Protein AF-0000000083062881 (afdb_homodimer)

Sequence (212 aa):
SKTYDTWVVENGILIGAMNRLLASSTDFKFTYSEHPDFGPFLETVNGLAGKQEEHTYWQLLSQTSGDEPKPLVVGIGCYQPKKDERIILKFTSWDQNEEGQCVSSQSKTYDTWVVENGILIGAMNRLLASSTDFKFTYSEHPDFGPFLETVNGLAGKQEEHTYWQLLSQTSGDEPKPLVVGIGCYQPKKDERIILKFTSWDQNEEGQCVSSQ

pLDDT: mean 90.78, std 16.97, range [22.69, 98.69]

Structure (mmCIF, N/CA/C/O backbone):
data_AF-0000000083062881-model_v1
#
loop_
_entity.id
_entity.type
_entity.pdbx_description
1 polymer 'Uncharacterized protein'
#
loop_
_atom_site.group_PDB
_atom_site.id
_atom_site.type_symbol
_atom_site.label_atom_id
_atom_site.label_alt_id
_atom_site.label_comp_id
_atom_site.label_asym_id
_atom_site.label_entity_id
_atom_site.label_seq_id
_atom_site.pdbx_PDB_ins_code
_atom_site.Cartn_x
_atom_site.Cartn_y
_atom_site.Cartn_z
_atom_site.occupancy
_atom_site.B_iso_or_equiv
_atom_site.auth_seq_id
_atom_site.auth_comp_id
_atom_site.auth_asym_id
_atom_site.auth_atom_id
_atom_site.pdbx_PDB_model_num
ATOM 1 N N . SER A 1 1 ? -2.691 -24.406 -14.469 1 82.88 1 SER A N 1
ATOM 2 C CA . SER A 1 1 ? -2.873 -22.953 -14.344 1 82.88 1 SER A CA 1
ATOM 3 C C . SER A 1 1 ? -4.332 -22.562 -14.547 1 82.88 1 SER A C 1
ATOM 5 O O . SER A 1 1 ? -5.027 -23.156 -15.375 1 82.88 1 SER A O 1
ATOM 7 N N . LYS A 1 2 ? -4.871 -21.828 -13.656 1 94.31 2 LYS A N 1
ATOM 8 C CA . LYS A 1 2 ? -6.223 -21.281 -13.773 1 94.31 2 LYS A CA 1
ATOM 9 C C . LYS A 1 2 ? -6.191 -19.781 -14.062 1 94.31 2 LYS A C 1
ATOM 11 O O . LYS A 1 2 ? -5.285 -19.078 -13.625 1 94.31 2 LYS A O 1
ATOM 16 N N . THR A 1 3 ? -7.133 -19.375 -14.945 1 96 3 THR A N 1
ATOM 17 C CA . THR A 1 3 ? -7.223 -17.953 -15.305 1 96 3 THR A CA 1
ATOM 18 C C . THR A 1 3 ? -8.578 -17.375 -14.906 1 96 3 THR A C 1
ATOM 20 O O . THR A 1 3 ? -9.609 -18.031 -15.086 1 96 3 THR A O 1
ATOM 23 N N . TYR A 1 4 ? -8.523 -16.266 -14.289 1 97 4 TYR A N 1
ATOM 24 C CA . TYR A 1 4 ? -9.727 -15.57 -13.859 1 97 4 TYR A CA 1
ATOM 25 C C . TYR A 1 4 ? -9.766 -14.148 -14.414 1 97 4 TYR A C 1
ATOM 27 O O . TYR A 1 4 ? -8.727 -13.492 -14.508 1 97 4 TYR A O 1
ATOM 35 N N . ASP A 1 5 ? -11 -13.727 -14.75 1 96.25 5 ASP A N 1
ATOM 36 C CA . ASP A 1 5 ? -11.203 -12.336 -15.164 1 96.25 5 ASP A CA 1
ATOM 37 C C . ASP A 1 5 ? -11.828 -11.516 -14.031 1 96.25 5 ASP A C 1
ATOM 39 O O . ASP A 1 5 ? -12.719 -11.992 -13.328 1 96.25 5 ASP A O 1
ATOM 43 N N . THR A 1 6 ? -11.32 -10.398 -13.82 1 96.94 6 THR A N 1
ATOM 44 C CA . THR A 1 6 ? -11.867 -9.461 -12.836 1 96.94 6 THR A CA 1
ATOM 45 C C . THR A 1 6 ? -11.602 -8.016 -13.266 1 96.94 6 THR A C 1
ATOM 47 O O . THR A 1 6 ? -11.289 -7.758 -14.43 1 96.94 6 THR A O 1
ATOM 50 N N . TRP A 1 7 ? -11.922 -7.031 -12.422 1 96.19 7 TRP A N 1
ATOM 51 C CA . TRP A 1 7 ? -11.688 -5.621 -12.695 1 96.19 7 TRP A CA 1
ATOM 52 C C . TRP A 1 7 ? -11.164 -4.902 -11.461 1 96.19 7 TRP A C 1
ATOM 54 O O . TRP A 1 7 ? -11.289 -5.406 -10.344 1 96.19 7 TRP A O 1
ATOM 64 N N . VAL A 1 8 ? -10.445 -3.91 -11.719 1 96.12 8 VAL A N 1
ATOM 65 C CA . VAL A 1 8 ? -9.922 -3.037 -10.672 1 96.12 8 VAL A CA 1
ATOM 66 C C . VAL A 1 8 ? -10.461 -1.621 -10.867 1 96.12 8 VAL A C 1
ATOM 68 O O . VAL A 1 8 ? -10.547 -1.135 -12 1 96.12 8 VAL A O 1
ATOM 71 N N . VAL A 1 9 ? -10.867 -0.955 -9.781 1 95.56 9 VAL A N 1
ATOM 72 C CA . VAL A 1 9 ? -11.25 0.447 -9.898 1 95.56 9 VAL A CA 1
ATOM 73 C C . VAL A 1 9 ? -10.055 1.278 -10.352 1 95.56 9 VAL A C 1
ATOM 75 O O . VAL A 1 9 ? -8.906 0.903 -10.117 1 95.56 9 VAL A O 1
ATOM 78 N N . GLU A 1 10 ? -10.391 2.42 -11.039 1 94.69 10 GLU A N 1
ATOM 79 C CA . GLU A 1 10 ? -9.297 3.297 -11.445 1 94.69 10 GLU A CA 1
ATOM 80 C C . GLU A 1 10 ? -8.422 3.684 -10.258 1 94.69 10 GLU A C 1
ATOM 82 O O . GLU A 1 10 ? -8.93 4.133 -9.227 1 94.69 10 GLU A O 1
ATOM 87 N N . ASN A 1 11 ? -7.125 3.471 -10.289 1 93.31 11 ASN A N 1
ATOM 88 C CA . ASN A 1 11 ? -6.137 3.795 -9.273 1 93.31 11 ASN A CA 1
ATOM 89 C C . ASN A 1 11 ? -6.227 2.85 -8.078 1 93.31 11 ASN A C 1
ATOM 91 O O . ASN A 1 11 ? -5.602 3.084 -7.043 1 93.31 11 ASN A O 1
ATOM 95 N N . GLY A 1 12 ? -7.059 1.853 -8.211 1 97.19 12 GLY A N 1
ATOM 96 C CA . GLY A 1 12 ? -7.168 0.87 -7.145 1 97.19 12 GLY A CA 1
ATOM 97 C C . GLY A 1 12 ? -5.992 -0.086 -7.094 1 97.19 12 GLY A C 1
ATOM 98 O O . GLY A 1 12 ? -5.18 -0.131 -8.016 1 97.19 12 GLY A O 1
ATOM 99 N N . ILE A 1 13 ? -5.867 -0.828 -5.98 1 98.12 13 ILE A N 1
ATOM 100 C CA . ILE A 1 13 ? -4.719 -1.701 -5.766 1 98.12 13 ILE A CA 1
ATOM 101 C C . ILE A 1 13 ? -5.125 -3.154 -6.004 1 98.12 13 ILE A C 1
ATOM 103 O O . ILE A 1 13 ? -6.312 -3.482 -5.996 1 98.12 13 ILE A O 1
ATOM 107 N N . LEU A 1 14 ? -4.211 -4.035 -6.23 1 98.62 14 LEU A N 1
ATOM 108 C CA . LEU A 1 14 ? -4.391 -5.422 -6.648 1 98.62 14 LEU A CA 1
ATOM 109 C C . LEU A 1 14 ? -5.258 -6.184 -5.656 1 98.62 14 LEU A C 1
ATOM 111 O O . LEU A 1 14 ? -6.102 -6.992 -6.051 1 98.62 14 LEU A O 1
ATOM 115 N N . ILE A 1 15 ? -5.102 -5.992 -4.348 1 98.44 15 ILE A N 1
ATOM 116 C CA . ILE A 1 15 ? -5.863 -6.73 -3.348 1 98.44 15 ILE A CA 1
ATOM 117 C C . ILE A 1 15 ? -7.355 -6.469 -3.535 1 98.44 15 ILE A C 1
ATOM 119 O O . ILE A 1 15 ? -8.188 -7.336 -3.262 1 98.44 15 ILE A O 1
ATOM 123 N N . GLY A 1 16 ? -7.742 -5.258 -4.004 1 98.12 16 GLY A N 1
ATOM 124 C CA . GLY A 1 16 ? -9.133 -4.988 -4.32 1 98.12 16 GLY A CA 1
ATOM 125 C C . GLY A 1 16 ? -9.688 -5.898 -5.402 1 98.12 16 GLY A C 1
ATOM 126 O O . GLY A 1 16 ? -10.805 -6.398 -5.289 1 98.12 16 GLY A O 1
ATOM 127 N N . ALA A 1 17 ? -8.93 -6.09 -6.469 1 98.06 17 ALA A N 1
ATOM 128 C CA . ALA A 1 17 ? -9.32 -6.996 -7.543 1 98.06 17 ALA A CA 1
ATOM 129 C C . ALA A 1 17 ? -9.414 -8.438 -7.039 1 98.06 17 ALA A C 1
ATOM 131 O O . ALA A 1 17 ? -10.336 -9.172 -7.402 1 98.06 17 ALA A O 1
ATOM 132 N N . MET A 1 18 ? -8.477 -8.852 -6.199 1 98.31 18 MET A N 1
ATOM 133 C CA . MET A 1 18 ? -8.469 -10.203 -5.648 1 98.31 18 MET A CA 1
ATOM 134 C C . MET A 1 18 ? -9.672 -10.43 -4.746 1 98.31 18 MET A C 1
ATOM 136 O O . MET A 1 18 ? -10.289 -11.5 -4.777 1 98.31 18 MET A O 1
ATOM 140 N N . ASN A 1 19 ? -10.047 -9.43 -4 1 98 19 ASN A N 1
ATOM 141 C CA . ASN A 1 19 ? -11.234 -9.508 -3.158 1 98 19 ASN A CA 1
ATOM 142 C C . ASN A 1 19 ? -12.508 -9.633 -3.994 1 98 19 ASN A C 1
ATOM 144 O O . ASN A 1 19 ? -13.438 -10.344 -3.609 1 98 19 ASN A O 1
ATOM 148 N N . ARG A 1 20 ? -12.531 -8.906 -5.066 1 97.56 20 ARG A N 1
ATOM 149 C CA . ARG A 1 20 ? -13.688 -9.008 -5.949 1 97.56 20 ARG A CA 1
ATOM 150 C C . ARG A 1 20 ? -13.82 -10.414 -6.512 1 97.56 20 ARG A C 1
ATOM 152 O O . ARG A 1 20 ? -14.93 -10.953 -6.598 1 97.56 20 ARG A O 1
ATOM 159 N N . LEU A 1 21 ? -12.711 -11.055 -6.891 1 97.5 21 LEU A N 1
ATOM 160 C CA . LEU A 1 21 ? -12.727 -12.438 -7.348 1 97.5 21 LEU A CA 1
ATOM 161 C C . LEU A 1 21 ? -13.227 -13.367 -6.25 1 97.5 21 LEU A C 1
ATOM 163 O O . LEU A 1 21 ? -14.047 -14.25 -6.504 1 97.5 21 LEU A O 1
ATOM 167 N N . LEU A 1 22 ? -12.734 -13.125 -5.102 1 97.06 22 LEU A N 1
ATOM 168 C CA . LEU A 1 22 ? -13.141 -13.922 -3.949 1 97.06 22 LEU A CA 1
ATOM 169 C C . LEU A 1 22 ? -14.648 -13.836 -3.736 1 97.06 22 LEU A C 1
ATOM 171 O O . LEU A 1 22 ? -15.297 -14.844 -3.455 1 97.06 22 LEU A O 1
ATOM 175 N N . ALA A 1 23 ? -15.164 -12.695 -3.906 1 96.19 23 ALA A N 1
ATOM 176 C CA . ALA A 1 23 ? -16.578 -12.438 -3.627 1 96.19 23 ALA A CA 1
ATOM 177 C C . ALA A 1 23 ? -17.453 -12.938 -4.766 1 96.19 23 ALA A C 1
ATOM 179 O O . ALA A 1 23 ? -18.656 -13.125 -4.59 1 96.19 23 ALA A O 1
ATOM 180 N N . SER A 1 24 ? -16.969 -13.141 -6.016 1 94.38 24 SER A N 1
ATOM 181 C CA . SER A 1 24 ? -17.75 -13.445 -7.211 1 94.38 24 SER A CA 1
ATOM 182 C C . SER A 1 24 ? -18.062 -14.938 -7.305 1 94.38 24 SER A C 1
ATOM 184 O O . SER A 1 24 ? -18.531 -15.414 -8.336 1 94.38 24 SER A O 1
ATOM 186 N N . SER A 1 25 ? -17.938 -15.672 -6.25 1 84.69 25 SER A N 1
ATOM 187 C CA . SER A 1 25 ? -18.234 -17.094 -6.199 1 84.69 25 SER A CA 1
ATOM 188 C C . SER A 1 25 ? -17.359 -17.891 -7.16 1 84.69 25 SER A C 1
ATOM 190 O O . SER A 1 25 ? -17.75 -18.953 -7.633 1 84.69 25 SER A O 1
ATOM 192 N N . THR A 1 26 ? -16.281 -17.219 -7.535 1 84.88 26 THR A N 1
ATOM 193 C CA . THR A 1 26 ? -15.266 -17.953 -8.281 1 84.88 26 THR A CA 1
ATOM 194 C C . THR A 1 26 ? -14.547 -18.953 -7.367 1 84.88 26 THR A C 1
ATOM 196 O O . THR A 1 26 ? -14.695 -18.891 -6.145 1 84.88 26 THR A O 1
ATOM 199 N N . ASP A 1 27 ? -13.984 -19.906 -8.023 1 94.81 27 ASP A N 1
ATOM 200 C CA . ASP A 1 27 ? -13.195 -20.875 -7.262 1 94.81 27 ASP A CA 1
ATOM 201 C C . ASP A 1 27 ? -11.867 -20.266 -6.812 1 94.81 27 ASP A C 1
ATOM 203 O O . ASP A 1 27 ? -11.016 -20.953 -6.25 1 94.81 27 ASP A O 1
ATOM 207 N N . PHE A 1 28 ? -11.727 -19.016 -7.059 1 97.81 28 PHE A N 1
ATOM 208 C CA . PHE A 1 28 ? -10.531 -18.312 -6.613 1 97.81 28 PHE A CA 1
ATOM 209 C C . PHE A 1 28 ? -10.617 -17.969 -5.133 1 97.81 28 PHE A C 1
ATOM 211 O O . PHE A 1 28 ? -11.523 -17.234 -4.715 1 97.81 28 PHE A O 1
ATOM 218 N N . LYS A 1 29 ? -9.672 -18.516 -4.32 1 97.88 29 LYS A N 1
ATOM 219 C CA . LYS A 1 29 ? -9.57 -18.234 -2.889 1 97.88 29 LYS A CA 1
ATOM 220 C C . LYS A 1 29 ? -8.156 -17.797 -2.512 1 97.88 29 LYS A C 1
ATOM 222 O O . LYS A 1 29 ? -7.176 -18.328 -3.047 1 97.88 29 LYS A O 1
ATOM 227 N N . PHE A 1 30 ? -8.125 -16.859 -1.639 1 98.56 30 PHE A N 1
ATOM 228 C CA . PHE A 1 30 ? -6.816 -16.469 -1.139 1 98.56 30 PHE A CA 1
ATOM 229 C C . PHE A 1 30 ? -6.914 -15.961 0.294 1 98.56 30 PHE A C 1
ATOM 231 O O . PHE A 1 30 ? -8 -15.617 0.762 1 98.56 30 PHE A O 1
ATOM 238 N N . THR A 1 31 ? -5.715 -15.961 1.013 1 98.31 31 THR A N 1
ATOM 239 C CA . THR A 1 31 ? -5.555 -15.297 2.303 1 98.31 31 THR A CA 1
ATOM 240 C C . THR A 1 31 ? -4.273 -14.461 2.326 1 98.31 31 THR A C 1
ATOM 242 O O . THR A 1 31 ? -3.369 -14.688 1.521 1 98.31 31 THR A O 1
ATOM 245 N N . TYR A 1 32 ? -4.273 -13.469 3.172 1 98.31 32 TYR A N 1
ATOM 246 C CA . TYR A 1 32 ? -3.088 -12.648 3.398 1 98.31 32 TYR A CA 1
ATOM 247 C C . TYR A 1 32 ? -2.969 -12.258 4.867 1 98.31 32 TYR A C 1
ATOM 249 O O . TYR A 1 32 ? -3.949 -12.305 5.609 1 98.31 32 TYR A O 1
ATOM 257 N N . SER A 1 33 ? -1.773 -11.969 5.277 1 97.06 33 SER A N 1
ATOM 258 C CA . SER A 1 33 ? -1.521 -11.391 6.594 1 97.06 33 SER A CA 1
ATOM 259 C C . SER A 1 33 ? -1.051 -9.938 6.48 1 97.06 33 SER A C 1
ATOM 261 O O . SER A 1 33 ? -0.426 -9.562 5.488 1 97.06 33 SER A O 1
ATOM 263 N N . GLU A 1 34 ? -1.437 -9.156 7.492 1 96.38 34 GLU A N 1
ATOM 264 C CA . GLU A 1 34 ? -0.995 -7.766 7.547 1 96.38 34 GLU A CA 1
ATOM 265 C C . GLU A 1 34 ? 0.313 -7.633 8.32 1 96.38 34 GLU A C 1
ATOM 267 O O . GLU A 1 34 ? 0.418 -8.094 9.461 1 96.38 34 GLU A O 1
ATOM 272 N N . HIS A 1 35 ? 1.358 -7.086 7.723 1 96.44 35 HIS A N 1
ATOM 273 C CA . HIS A 1 35 ? 2.596 -6.754 8.422 1 96.44 35 HIS A CA 1
ATOM 274 C C . HIS A 1 35 ? 2.668 -5.266 8.734 1 96.44 35 HIS A C 1
ATOM 276 O O . HIS A 1 35 ? 2.381 -4.43 7.875 1 96.44 35 HIS A O 1
ATOM 282 N N . PRO A 1 36 ? 3.078 -4.895 9.898 1 95.62 36 PRO A N 1
ATOM 283 C CA . PRO A 1 36 ? 3.055 -3.488 10.305 1 95.62 36 PRO A CA 1
ATOM 284 C C . PRO A 1 36 ? 3.984 -2.613 9.469 1 95.62 36 PRO A C 1
ATOM 286 O O . PRO A 1 36 ? 3.703 -1.431 9.258 1 95.62 36 PRO A O 1
ATOM 289 N N . ASP A 1 37 ? 5.031 -3.199 8.938 1 96.31 37 ASP A N 1
ATOM 290 C CA . ASP A 1 37 ? 6.035 -2.404 8.234 1 96.31 37 ASP A CA 1
ATOM 291 C C . ASP A 1 37 ? 5.871 -2.529 6.723 1 96.31 37 ASP A C 1
ATOM 293 O O . ASP A 1 37 ? 6.395 -1.707 5.969 1 96.31 37 ASP A O 1
ATOM 297 N N . PHE A 1 38 ? 5.164 -3.594 6.254 1 96.69 38 PHE A N 1
ATOM 298 C CA . PHE A 1 38 ? 5.254 -3.883 4.828 1 96.69 38 PHE A CA 1
ATOM 299 C C . PHE A 1 38 ? 3.863 -3.994 4.211 1 96.69 38 PHE A C 1
ATOM 301 O O . PHE A 1 38 ? 3.723 -4.008 2.984 1 96.69 38 PHE A O 1
ATOM 308 N N . GLY A 1 39 ? 2.865 -4.02 5.031 1 96.5 39 GLY A N 1
ATOM 309 C CA . GLY A 1 39 ? 1.517 -4.172 4.508 1 96.5 39 GLY A CA 1
ATOM 310 C C . GLY A 1 39 ? 1.122 -5.617 4.289 1 96.5 39 GLY A C 1
ATOM 311 O O . GLY A 1 39 ? 1.692 -6.523 4.906 1 96.5 39 GLY A O 1
ATOM 312 N N . PRO A 1 40 ? 0.127 -5.84 3.498 1 97.75 40 PRO A N 1
ATOM 313 C CA . PRO A 1 40 ? -0.394 -7.199 3.326 1 97.75 40 PRO A CA 1
ATOM 314 C C . PRO A 1 40 ? 0.565 -8.102 2.557 1 97.75 40 PRO A C 1
ATOM 316 O O . PRO A 1 40 ? 1.149 -7.684 1.556 1 97.75 40 PRO A O 1
ATOM 319 N N . PHE A 1 41 ? 0.676 -9.32 3.068 1 97.06 41 PHE A N 1
ATOM 320 C CA . PHE A 1 41 ? 1.477 -10.375 2.467 1 97.06 41 PHE A CA 1
ATOM 321 C C . PHE A 1 41 ? 0.592 -11.531 2.006 1 97.06 41 PHE A C 1
ATOM 323 O O . PHE A 1 41 ? -0.129 -12.125 2.809 1 97.06 41 PHE A O 1
ATOM 330 N N . LEU A 1 42 ? 0.617 -11.836 0.703 1 98.62 42 LEU A N 1
ATOM 331 C CA . LEU A 1 42 ? -0.132 -12.961 0.148 1 98.62 42 LEU A CA 1
ATOM 332 C C . LEU A 1 42 ? 0.39 -14.281 0.697 1 98.62 42 LEU A C 1
ATOM 334 O O . LEU A 1 42 ? 1.581 -14.578 0.585 1 98.62 42 LEU A O 1
ATOM 338 N N . GLU A 1 43 ? -0.544 -15.086 1.294 1 98.5 43 GLU A N 1
ATOM 339 C CA . GLU A 1 43 ? -0.101 -16.281 1.987 1 98.5 43 GLU A CA 1
ATOM 340 C C . GLU A 1 43 ? -0.561 -17.547 1.256 1 98.5 43 GLU A C 1
ATOM 342 O O . GLU A 1 43 ? 0.216 -18.484 1.08 1 98.5 43 GLU A O 1
ATOM 347 N N . THR A 1 44 ? -1.851 -17.609 0.956 1 98.69 44 THR A N 1
ATOM 348 C CA . THR A 1 44 ? -2.436 -18.797 0.358 1 98.69 44 THR A CA 1
ATOM 349 C C . THR A 1 44 ? -3.229 -18.438 -0.897 1 98.69 44 THR A C 1
ATOM 351 O O . THR A 1 44 ? -3.947 -17.438 -0.92 1 98.69 44 THR A O 1
ATOM 354 N N . VAL A 1 45 ? -3.053 -19.266 -1.902 1 98.38 45 VAL A N 1
ATOM 355 C CA . VAL A 1 45 ? -3.9 -19.188 -3.088 1 98.38 45 VAL A CA 1
ATOM 356 C C . VAL A 1 45 ? -4.473 -20.578 -3.393 1 98.38 45 VAL A C 1
ATOM 358 O O . VAL A 1 45 ? -3.725 -21.547 -3.539 1 98.38 45 VAL A O 1
ATOM 361 N N . ASN A 1 46 ? -5.852 -20.672 -3.342 1 97.81 46 ASN A N 1
ATOM 362 C CA . ASN A 1 46 ? -6.598 -21.891 -3.65 1 97.81 46 ASN A CA 1
ATOM 363 C C . ASN A 1 46 ? -6.102 -23.078 -2.828 1 97.81 46 ASN A C 1
ATOM 365 O O . ASN A 1 46 ? -5.863 -24.156 -3.371 1 97.81 46 ASN A O 1
ATOM 369 N N . GLY A 1 47 ? -5.816 -22.734 -1.611 1 97.06 47 GLY A N 1
ATOM 370 C CA . GLY A 1 47 ? -5.559 -23.781 -0.646 1 97.06 47 GLY A CA 1
ATOM 371 C C . GLY A 1 47 ? -4.082 -24.094 -0.48 1 97.06 47 GLY A C 1
ATOM 372 O O . GLY A 1 47 ? -3.695 -24.859 0.405 1 97.06 47 GLY A O 1
ATOM 373 N N . LEU A 1 48 ? -3.254 -23.578 -1.36 1 98.31 48 LEU A N 1
ATOM 374 C CA . LEU A 1 48 ? -1.817 -23.812 -1.27 1 98.31 48 LEU A CA 1
ATOM 375 C C . LEU A 1 48 ? -1.122 -22.641 -0.57 1 98.31 48 LEU A C 1
ATOM 377 O O . LEU A 1 48 ? -1.169 -21.516 -1.05 1 98.31 48 LEU A O 1
ATOM 381 N N . ALA A 1 49 ? -0.431 -22.953 0.578 1 98.38 49 ALA A N 1
ATOM 382 C CA . ALA A 1 49 ? 0.219 -21.922 1.383 1 98.38 49 ALA A CA 1
ATOM 383 C C . ALA A 1 49 ? 1.71 -21.844 1.067 1 98.38 49 ALA A C 1
ATOM 385 O O . ALA A 1 49 ? 2.381 -22.875 0.931 1 98.38 49 ALA A O 1
ATOM 386 N N . GLY A 1 50 ? 2.209 -20.625 0.827 1 98.06 50 GLY A N 1
ATOM 387 C CA . GLY A 1 50 ? 3.646 -20.453 0.957 1 98.06 50 GLY A CA 1
ATOM 388 C C . GLY A 1 50 ? 4.148 -20.656 2.371 1 98.06 50 GLY A C 1
ATOM 389 O O . GLY A 1 50 ? 3.498 -20.266 3.338 1 98.06 50 GLY A O 1
ATOM 390 N N . LYS A 1 51 ? 5.297 -21.344 2.473 1 97.06 51 LYS A N 1
ATOM 391 C CA . LYS A 1 51 ? 5.859 -21.656 3.783 1 97.06 51 LYS A CA 1
ATOM 392 C C . LYS A 1 51 ? 7.324 -21.234 3.865 1 97.06 51 LYS A C 1
ATOM 394 O O . LYS A 1 51 ? 8.164 -21.75 3.113 1 97.06 51 LYS A O 1
ATOM 399 N N . GLN A 1 52 ? 7.543 -20.375 4.82 1 94.06 52 GLN A N 1
ATOM 400 C CA . GLN A 1 52 ? 8.922 -19.922 5.016 1 94.06 52 GLN A CA 1
ATOM 401 C C . GLN A 1 52 ? 9.844 -21.109 5.324 1 94.06 52 GLN A C 1
ATOM 403 O O . GLN A 1 52 ? 10.953 -21.188 4.797 1 94.06 52 GLN A O 1
ATOM 408 N N . GLU A 1 53 ? 9.375 -22.047 6.137 1 95.44 53 GLU A N 1
ATOM 409 C CA . GLU A 1 53 ? 10.172 -23.203 6.527 1 95.44 53 GLU A CA 1
ATOM 410 C C . GLU A 1 53 ? 10.523 -24.062 5.32 1 95.44 53 GLU A C 1
ATOM 412 O O . GLU A 1 53 ? 11.539 -24.75 5.32 1 95.44 53 GLU A O 1
ATOM 417 N N . GLU A 1 54 ? 9.625 -24.078 4.34 1 96.44 54 GLU A N 1
ATOM 418 C CA . GLU A 1 54 ? 9.828 -24.859 3.125 1 96.44 54 GLU A CA 1
ATOM 419 C C . GLU A 1 54 ? 10.398 -23.984 2.004 1 96.44 54 GLU A C 1
ATOM 421 O O . GLU A 1 54 ? 10.547 -24.453 0.87 1 96.44 54 GLU A O 1
ATOM 426 N N . HIS A 1 55 ? 10.68 -22.672 2.211 1 96.56 55 HIS A N 1
ATOM 427 C CA . HIS A 1 55 ? 11.25 -21.734 1.259 1 96.56 55 HIS A CA 1
ATOM 428 C C . HIS A 1 55 ? 10.367 -21.594 0.026 1 96.56 55 HIS A C 1
ATOM 430 O O . HIS A 1 55 ? 10.859 -21.625 -1.104 1 96.56 55 HIS A O 1
ATOM 436 N N . THR A 1 56 ? 9.023 -21.469 0.322 1 97.88 56 THR A N 1
ATOM 437 C CA . THR A 1 56 ? 8.07 -21.25 -0.759 1 97.88 56 THR A CA 1
ATOM 438 C C . THR A 1 56 ? 7.27 -19.969 -0.533 1 97.88 56 THR A C 1
ATOM 440 O O . THR A 1 56 ? 7.09 -19.547 0.608 1 97.88 56 THR A O 1
ATOM 443 N N . TYR A 1 57 ? 6.902 -19.344 -1.513 1 97.56 57 TYR A N 1
ATOM 444 C CA . TYR A 1 57 ? 6.078 -18.141 -1.474 1 97.56 57 TYR A CA 1
ATOM 445 C C . TYR A 1 57 ? 5.34 -17.938 -2.793 1 97.56 57 TYR A C 1
ATOM 447 O O . TYR A 1 57 ? 5.621 -18.625 -3.777 1 97.56 57 TYR A O 1
ATOM 455 N N . TRP A 1 58 ? 4.355 -17.109 -2.832 1 98.25 58 TRP A N 1
ATOM 456 C CA . TRP A 1 58 ? 3.652 -16.703 -4.047 1 98.25 58 TRP A CA 1
ATOM 457 C C . TRP A 1 58 ? 4.293 -15.469 -4.668 1 98.25 58 TRP A C 1
ATOM 459 O O . TRP A 1 58 ? 4.219 -14.375 -4.105 1 98.25 58 TRP A O 1
ATOM 469 N N . GLN A 1 59 ? 4.91 -15.656 -5.777 1 98.31 59 GLN A N 1
ATOM 470 C CA . GLN A 1 59 ? 5.52 -14.562 -6.531 1 98.31 59 GLN A CA 1
ATOM 471 C C . GLN A 1 59 ? 4.5 -13.883 -7.438 1 9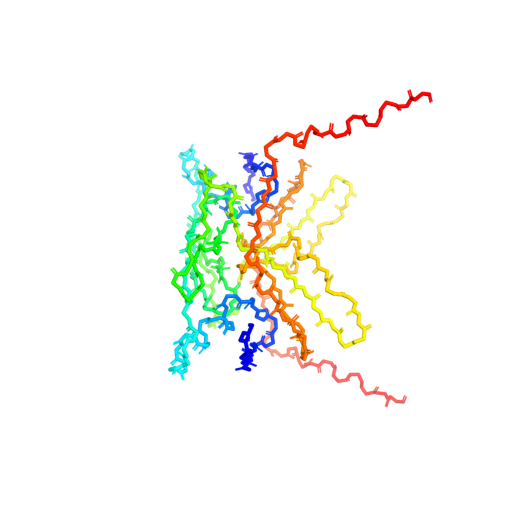8.31 59 GLN A C 1
ATOM 473 O O . GLN A 1 59 ? 3.689 -14.555 -8.086 1 98.31 59 GLN A O 1
ATOM 478 N N . LEU A 1 60 ? 4.582 -12.562 -7.438 1 98.69 60 LEU A N 1
ATOM 479 C CA . LEU A 1 60 ? 3.705 -11.773 -8.297 1 98.69 60 LEU A CA 1
ATOM 480 C C . LEU A 1 60 ? 4.43 -11.359 -9.578 1 98.69 60 LEU A C 1
ATOM 482 O O . LEU A 1 60 ? 5.512 -10.773 -9.516 1 98.69 60 LEU A O 1
ATOM 486 N N . LEU A 1 61 ? 3.852 -11.641 -10.711 1 98.56 61 LEU A N 1
ATOM 487 C CA . LEU A 1 61 ? 4.383 -11.234 -12.008 1 98.56 61 LEU A CA 1
ATOM 488 C C . LEU A 1 61 ? 3.336 -10.461 -12.805 1 98.56 61 LEU A C 1
ATOM 490 O O . LEU A 1 61 ? 2.135 -10.672 -12.625 1 98.56 61 LEU A O 1
ATOM 494 N N . SER A 1 62 ?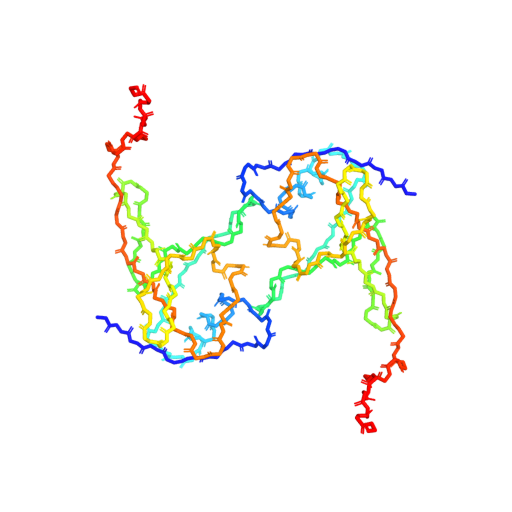 3.781 -9.578 -13.523 1 98.25 62 SER A N 1
ATOM 495 C CA . SER A 1 62 ? 2.941 -8.82 -14.438 1 98.25 62 SER A CA 1
ATOM 496 C C . SER A 1 62 ? 3.289 -9.125 -15.891 1 98.25 62 SER A C 1
ATOM 498 O O . SER A 1 62 ? 4.465 -9.25 -16.234 1 98.25 62 SER A O 1
ATOM 500 N N . GLN A 1 63 ? 2.309 -9.359 -16.672 1 97.5 63 GLN A N 1
ATOM 501 C CA . GLN A 1 63 ? 2.494 -9.602 -18.094 1 97.5 63 GLN A CA 1
ATOM 502 C C . GLN A 1 63 ? 1.531 -8.758 -18.922 1 97.5 63 GLN A C 1
ATOM 504 O O . GLN A 1 63 ? 0.317 -8.812 -18.719 1 97.5 63 GLN A O 1
ATOM 509 N N . THR A 1 64 ? 2.123 -7.922 -19.703 1 92.88 64 THR A N 1
ATOM 510 C CA . THR A 1 64 ? 1.346 -7.215 -20.703 1 92.88 64 THR A CA 1
ATOM 511 C C . THR A 1 64 ? 1.513 -7.875 -22.078 1 92.88 64 THR A C 1
ATOM 513 O O . THR A 1 64 ? 2.492 -8.586 -22.312 1 92.88 64 THR A O 1
ATOM 516 N N . SER A 1 65 ? 0.549 -7.773 -22.938 1 87.5 65 SER A N 1
ATOM 517 C CA . SER A 1 65 ? 0.534 -8.438 -24.234 1 87.5 65 SER A CA 1
ATOM 518 C C . SER A 1 65 ? 1.875 -8.297 -24.938 1 87.5 65 SER A C 1
ATOM 520 O O . SER A 1 65 ? 2.41 -7.188 -25.047 1 87.5 65 SER A O 1
ATOM 522 N N . GLY A 1 66 ? 2.396 -9.484 -25.312 1 88.81 66 GLY A N 1
ATOM 523 C CA . GLY A 1 66 ? 3.605 -9.547 -26.109 1 88.81 66 GLY A CA 1
ATOM 524 C C . GLY A 1 66 ? 4.875 -9.594 -25.281 1 88.81 66 GLY A C 1
ATOM 525 O O . GLY A 1 66 ? 5.953 -9.883 -25.812 1 88.81 66 GLY A O 1
ATOM 526 N N . ASP A 1 67 ? 4.828 -9.211 -23.938 1 92.5 67 ASP A N 1
ATOM 527 C CA . ASP A 1 67 ? 6.023 -9.164 -23.109 1 92.5 67 ASP A CA 1
ATOM 528 C C . ASP A 1 67 ? 6.172 -10.445 -22.281 1 92.5 67 ASP A C 1
ATOM 530 O O . ASP A 1 67 ? 5.195 -11.172 -22.062 1 92.5 67 ASP A O 1
ATOM 534 N N . GLU A 1 68 ? 7.363 -10.742 -21.953 1 97 68 GLU A N 1
ATOM 535 C CA . GLU A 1 68 ? 7.598 -11.766 -20.938 1 97 68 GLU A CA 1
ATOM 536 C C . GLU A 1 68 ? 7.129 -11.297 -19.562 1 97 68 GLU A C 1
ATOM 538 O O . GLU A 1 68 ? 7.203 -10.109 -19.25 1 97 68 GLU A O 1
ATOM 543 N N . PRO A 1 69 ? 6.613 -12.195 -18.766 1 97.88 69 PRO A N 1
ATOM 544 C CA . PRO A 1 69 ? 6.25 -11.812 -17.406 1 97.88 69 PRO A CA 1
ATOM 545 C C . PRO A 1 69 ? 7.426 -11.234 -16.625 1 97.88 69 PRO A C 1
ATOM 547 O O . PRO A 1 69 ? 8.555 -11.719 -16.75 1 97.88 69 PRO A O 1
ATOM 550 N N . LYS A 1 70 ? 7.145 -10.164 -15.898 1 97.81 70 LYS A N 1
ATOM 551 C CA . LYS A 1 70 ? 8.156 -9.531 -15.062 1 97.81 70 LYS A CA 1
ATOM 552 C C . LYS A 1 70 ? 7.711 -9.492 -13.602 1 97.81 70 LYS A C 1
ATOM 554 O O . LYS A 1 70 ? 6.539 -9.234 -13.312 1 97.81 70 LYS A O 1
ATOM 559 N N . PRO A 1 71 ? 8.703 -9.656 -12.664 1 97.81 71 PRO A N 1
ATOM 560 C CA . PRO A 1 71 ? 8.344 -9.602 -11.242 1 97.81 71 PRO A CA 1
ATOM 561 C C . PRO A 1 71 ? 7.887 -8.219 -10.797 1 97.81 71 PRO A C 1
ATOM 563 O O . PRO A 1 71 ? 8.445 -7.207 -11.234 1 97.81 71 PRO A O 1
ATOM 566 N N . LEU A 1 72 ? 6.801 -8.234 -10.047 1 97.12 72 LEU A N 1
ATOM 567 C CA . LEU A 1 72 ? 6.414 -7.004 -9.359 1 97.12 72 LEU A CA 1
ATOM 568 C C . LEU A 1 72 ? 7.332 -6.738 -8.164 1 97.12 72 LEU A C 1
ATOM 570 O O . LEU A 1 72 ? 7.758 -7.672 -7.484 1 97.12 72 LEU A O 1
ATOM 574 N N . VAL A 1 73 ? 7.594 -5.43 -7.938 1 93.19 73 VAL A N 1
ATOM 575 C CA . VAL A 1 73 ? 8.5 -5.086 -6.848 1 93.19 73 VAL A CA 1
ATOM 576 C C . VAL A 1 73 ? 7.703 -4.609 -5.637 1 93.19 73 VAL A C 1
ATOM 578 O O . VAL A 1 73 ? 8.281 -4.281 -4.598 1 93.19 73 VAL A O 1
ATOM 581 N N . VAL A 1 74 ? 6.363 -4.508 -5.746 1 94.44 74 VAL A N 1
ATOM 582 C CA . VAL A 1 74 ? 5.484 -4.188 -4.625 1 94.44 74 VAL A CA 1
ATOM 583 C C . VAL A 1 74 ? 4.441 -5.285 -4.457 1 94.44 74 VAL A C 1
ATOM 585 O O . VAL A 1 74 ? 4.246 -6.109 -5.352 1 94.44 74 VAL A O 1
ATOM 588 N N . GLY A 1 75 ? 3.83 -5.363 -3.316 1 96.75 75 GLY A N 1
ATOM 589 C CA . GLY A 1 75 ? 2.908 -6.434 -2.973 1 96.75 75 GLY A CA 1
ATOM 590 C C . GLY A 1 75 ? 1.479 -6.152 -3.395 1 96.75 75 GLY A C 1
ATOM 591 O O . GLY A 1 75 ? 1.211 -5.156 -4.066 1 96.75 75 GLY A O 1
ATOM 592 N N . ILE A 1 76 ? 0.575 -6.953 -2.883 1 98.56 76 ILE A N 1
ATOM 593 C CA . ILE A 1 76 ? -0.827 -6.922 -3.283 1 98.56 76 ILE A CA 1
ATOM 594 C C . ILE A 1 76 ? -1.506 -5.691 -2.686 1 98.56 76 ILE A C 1
ATOM 596 O O . ILE A 1 76 ? -2.57 -5.273 -3.148 1 98.56 76 ILE A O 1
ATOM 600 N N . GLY A 1 77 ? -0.92 -5.121 -1.647 1 97.62 77 GLY A N 1
ATOM 601 C CA . GLY A 1 77 ? -1.511 -3.979 -0.97 1 97.62 77 GLY A CA 1
ATOM 602 C C . GLY A 1 77 ? -1.099 -2.648 -1.573 1 97.62 77 GLY A C 1
ATOM 603 O O . GLY A 1 77 ? -1.554 -1.593 -1.131 1 97.62 77 GLY A O 1
ATOM 604 N N . CYS A 1 78 ? -0.267 -2.691 -2.629 1 96.69 78 CYS A N 1
ATOM 605 C CA . CYS A 1 78 ? 0.261 -1.44 -3.16 1 96.69 78 CYS A CA 1
ATOM 606 C C . CYS A 1 78 ? 0.195 -1.424 -4.684 1 96.69 78 CYS A C 1
ATOM 608 O O . CYS A 1 78 ? 0.06 -0.36 -5.289 1 96.69 78 CYS A O 1
ATOM 610 N N . TYR A 1 79 ? 0.294 -2.555 -5.387 1 97.69 79 TYR A N 1
ATOM 611 C CA . TYR A 1 79 ? 0.363 -2.598 -6.844 1 97.69 79 TYR A CA 1
ATOM 612 C C . TYR A 1 79 ? -0.958 -2.162 -7.465 1 97.69 79 TYR A C 1
ATOM 614 O O . TYR A 1 79 ? -2.027 -2.605 -7.039 1 97.69 79 TYR A O 1
ATOM 622 N N . GLN A 1 80 ? -0.818 -1.304 -8.477 1 97.56 80 GLN A N 1
ATOM 623 C CA . GLN A 1 80 ? -1.979 -0.853 -9.234 1 97.56 80 GLN A CA 1
ATOM 624 C C . GLN A 1 80 ? -1.998 -1.469 -10.633 1 97.56 80 GLN A C 1
ATOM 626 O O . GLN A 1 80 ? -1.299 -1 -11.531 1 97.56 80 GLN A O 1
ATOM 631 N N . PRO A 1 81 ? -2.838 -2.477 -10.852 1 97.69 81 PRO A N 1
ATOM 632 C CA . PRO A 1 81 ? -2.885 -3.096 -12.18 1 97.69 81 PRO A CA 1
ATOM 633 C C . PRO A 1 81 ? -3.371 -2.135 -13.258 1 97.69 81 PRO A C 1
ATOM 635 O O . PRO A 1 81 ? -4.191 -1.256 -12.984 1 97.69 81 PRO A O 1
ATOM 638 N N . LYS A 1 82 ? -2.861 -2.336 -14.445 1 95.62 82 LYS A N 1
ATOM 639 C CA . LYS A 1 82 ? -3.322 -1.594 -15.617 1 95.62 82 LYS A CA 1
ATOM 640 C C . LYS A 1 82 ? -4.453 -2.332 -16.328 1 95.62 82 LYS A C 1
ATOM 642 O O . LYS A 1 82 ? -4.645 -3.533 -16.109 1 95.62 82 LYS A O 1
ATOM 647 N N . LYS A 1 83 ? -5.152 -1.486 -17.062 1 94.31 83 LYS A N 1
ATOM 648 C CA . LYS A 1 83 ? -6.188 -2.115 -17.891 1 94.31 83 LYS A CA 1
ATOM 649 C C . LYS A 1 83 ? -5.602 -3.227 -18.75 1 94.31 83 LYS A C 1
ATOM 651 O O . LYS A 1 83 ? -4.551 -3.053 -19.359 1 94.31 83 LYS A O 1
ATOM 656 N N . ASP A 1 84 ? -6.176 -4.406 -18.766 1 94.31 84 ASP A N 1
ATOM 657 C CA . ASP A 1 84 ? -5.871 -5.562 -19.594 1 94.31 84 ASP A CA 1
ATOM 658 C C . ASP A 1 84 ? -4.535 -6.191 -19.203 1 94.31 84 ASP A C 1
ATOM 660 O O . ASP A 1 84 ? -3.979 -7.004 -19.938 1 94.31 84 ASP A O 1
ATOM 664 N N . GLU A 1 85 ? -4.031 -5.762 -18.141 1 97.19 85 GLU A N 1
ATOM 665 C CA . GLU A 1 85 ? -2.822 -6.375 -17.609 1 97.19 85 GLU A CA 1
ATOM 666 C C . GLU A 1 85 ? -3.121 -7.746 -17 1 97.19 85 GLU A C 1
ATOM 668 O O . GLU A 1 85 ? -4.141 -7.926 -16.328 1 97.19 85 GLU A O 1
ATOM 673 N N . ARG A 1 86 ? -2.254 -8.695 -17.266 1 97.62 86 ARG A N 1
ATOM 674 C CA . ARG A 1 86 ? -2.346 -10.008 -16.641 1 97.62 86 ARG A CA 1
ATOM 675 C C . ARG A 1 86 ? -1.402 -10.109 -15.445 1 97.62 86 ARG A C 1
ATOM 677 O O . ARG A 1 86 ? -0.193 -9.906 -15.578 1 97.62 86 ARG A O 1
ATOM 684 N N . ILE A 1 87 ? -2.002 -10.367 -14.312 1 98.5 87 ILE A N 1
ATOM 685 C CA . ILE A 1 87 ? -1.235 -10.617 -13.102 1 98.5 87 ILE A CA 1
ATOM 686 C C . ILE A 1 87 ? -1.133 -12.117 -12.844 1 98.5 87 ILE A C 1
ATOM 688 O O . ILE A 1 87 ? -2.146 -12.82 -12.828 1 98.5 87 ILE A O 1
ATOM 692 N N . ILE A 1 88 ? 0.075 -12.57 -12.672 1 98.38 88 ILE A N 1
ATOM 693 C CA . ILE A 1 88 ? 0.338 -13.984 -12.445 1 98.38 88 ILE A CA 1
ATOM 694 C C . ILE A 1 88 ? 0.787 -14.211 -11.008 1 98.38 88 ILE A C 1
ATOM 696 O O . ILE A 1 88 ? 1.717 -13.555 -10.531 1 98.38 88 ILE A O 1
ATOM 700 N N . LEU A 1 89 ? 0.065 -15.016 -10.289 1 98.69 89 LEU A N 1
ATOM 701 C CA . LEU A 1 89 ? 0.49 -15.523 -8.992 1 98.69 89 LEU A CA 1
ATOM 702 C C . LEU A 1 89 ? 1.194 -16.875 -9.141 1 98.69 89 LEU A C 1
ATOM 704 O O . LEU A 1 89 ? 0.549 -17.891 -9.414 1 98.69 89 LEU A O 1
ATOM 708 N N . LYS A 1 90 ? 2.473 -16.859 -8.977 1 98.38 90 LYS A N 1
ATOM 709 C CA . LYS A 1 90 ? 3.291 -18.031 -9.227 1 98.38 90 LYS A CA 1
ATOM 710 C C . LYS A 1 90 ? 3.85 -18.609 -7.926 1 98.38 90 LYS A C 1
ATOM 712 O O . LYS A 1 90 ? 4.602 -17.922 -7.223 1 98.38 90 LYS A O 1
ATOM 717 N N . PHE A 1 91 ? 3.445 -19.875 -7.629 1 98.5 91 PHE A N 1
ATOM 718 C CA . PHE A 1 91 ? 4.047 -20.547 -6.48 1 98.5 91 PHE A CA 1
ATOM 719 C C . PHE A 1 91 ? 5.531 -20.797 -6.719 1 98.5 91 PHE A C 1
ATOM 721 O O . PHE A 1 91 ? 5.902 -21.453 -7.699 1 98.5 91 PHE A O 1
ATOM 728 N N . THR A 1 92 ? 6.43 -20.266 -5.82 1 97.94 92 THR A N 1
ATOM 729 C CA . THR A 1 92 ? 7.863 -20.219 -6.086 1 97.94 92 THR A CA 1
ATOM 730 C C . THR A 1 92 ? 8.664 -20.641 -4.855 1 97.94 92 THR A C 1
ATOM 732 O O . THR A 1 92 ? 8.164 -20.547 -3.73 1 97.94 92 THR A O 1
ATOM 735 N N . SER A 1 93 ? 9.836 -21.172 -5.094 1 96.94 93 SER A N 1
ATOM 736 C CA . SER A 1 93 ? 10.758 -21.516 -4.02 1 96.94 93 SER A CA 1
ATOM 737 C C . SER A 1 93 ? 12.086 -20.781 -4.18 1 96.94 93 SER A C 1
ATOM 739 O O . SER A 1 93 ? 12.391 -20.25 -5.254 1 96.94 93 SER A O 1
ATOM 741 N N . TRP A 1 94 ? 12.828 -20.547 -3.066 1 93.44 94 TRP A N 1
ATOM 742 C CA . TRP A 1 94 ? 14.172 -19.984 -3.109 1 93.44 94 TRP A CA 1
ATOM 743 C C . TRP A 1 94 ? 15.156 -20.859 -2.334 1 93.44 94 TRP A C 1
ATOM 745 O O . TRP A 1 94 ? 14.75 -21.641 -1.467 1 93.44 94 TRP A O 1
ATOM 755 N N . ASP A 1 95 ? 16.438 -20.969 -2.973 1 85.88 95 ASP A N 1
ATOM 756 C CA . ASP A 1 95 ? 17.469 -21.766 -2.334 1 85.88 95 ASP A CA 1
ATOM 757 C C . ASP A 1 95 ? 18.172 -20.984 -1.22 1 85.88 95 ASP A C 1
ATOM 759 O O . ASP A 1 95 ? 18.297 -19.766 -1.303 1 85.88 95 ASP A O 1
ATOM 763 N N . GLN A 1 96 ? 18.203 -21.578 -0.1 1 73.25 96 GLN A N 1
ATOM 764 C CA . GLN A 1 96 ? 18.953 -20.969 0.992 1 73.25 96 GLN A CA 1
ATOM 765 C C . GLN A 1 96 ? 20.406 -20.703 0.583 1 73.25 96 GLN A C 1
ATOM 767 O O . GLN A 1 96 ? 21.031 -19.766 1.076 1 73.25 96 GLN A O 1
ATOM 772 N N . ASN A 1 97 ? 21.141 -21.5 -0.293 1 60.91 97 ASN A N 1
ATOM 773 C CA . ASN A 1 97 ? 22.547 -21.344 -0.64 1 60.91 97 ASN A CA 1
ATOM 774 C C . ASN A 1 97 ? 22.781 -20.172 -1.575 1 60.91 97 ASN A C 1
ATOM 776 O O . ASN A 1 97 ? 23.891 -19.953 -2.043 1 60.91 97 ASN A O 1
ATOM 780 N N . GLU A 1 98 ? 21.875 -19.766 -2.102 1 51.16 98 GLU A N 1
ATOM 781 C CA . GLU A 1 98 ? 22.188 -18.688 -3.033 1 51.16 98 GLU A CA 1
ATOM 782 C C . GLU A 1 98 ? 22.859 -17.516 -2.32 1 51.16 98 GLU A C 1
ATOM 784 O O . GLU A 1 98 ? 22.266 -16.875 -1.464 1 51.16 98 GLU A O 1
ATOM 789 N N . GLU A 1 99 ? 24.141 -17.656 -1.881 1 43.62 99 GLU A N 1
ATOM 790 C CA . GLU A 1 99 ? 25.109 -16.641 -1.456 1 43.62 99 GLU A CA 1
ATOM 791 C C . GLU A 1 99 ? 24.969 -15.367 -2.273 1 43.62 99 GLU A C 1
ATOM 793 O O . GLU A 1 99 ? 24.75 -15.422 -3.486 1 43.62 99 GLU A O 1
ATOM 798 N N . GLY A 1 100 ? 24.453 -14.352 -1.692 1 46.5 100 GLY A N 1
ATOM 799 C CA . GLY A 1 100 ? 24.688 -13.102 -2.387 1 46.5 100 GLY A CA 1
ATOM 800 C C . GLY A 1 100 ? 25.938 -13.109 -3.248 1 46.5 100 GLY A C 1
ATOM 801 O O . GLY A 1 100 ? 27.031 -13.414 -2.762 1 46.5 100 GLY A O 1
ATOM 802 N N . GLN A 1 101 ? 25.891 -13.555 -4.547 1 39.56 101 GLN A N 1
ATOM 803 C CA . GLN A 1 101 ? 27.016 -13.445 -5.465 1 39.56 101 GLN A CA 1
ATOM 804 C C . GLN A 1 101 ? 27.812 -12.172 -5.203 1 39.56 101 GLN A C 1
ATOM 806 O O . GLN A 1 101 ? 27.297 -11.062 -5.336 1 39.56 101 GLN A O 1
ATOM 811 N N . CYS A 1 102 ? 28.672 -12.102 -4.199 1 41.97 102 CYS A N 1
ATOM 812 C CA . CYS A 1 102 ? 29.75 -11.117 -4.156 1 41.97 102 CYS A CA 1
ATOM 813 C C . CYS A 1 102 ? 30.484 -11.047 -5.488 1 41.97 102 CYS A C 1
ATOM 815 O O . CYS A 1 102 ? 31.094 -12.031 -5.914 1 41.97 102 CYS A O 1
ATOM 817 N N . VAL A 1 103 ? 29.938 -10.375 -6.441 1 40.59 103 VAL A N 1
ATOM 818 C CA . VAL A 1 103 ? 30.734 -10.07 -7.625 1 40.59 103 VAL A CA 1
ATOM 819 C C . VAL A 1 103 ? 32.094 -9.492 -7.203 1 40.59 103 VAL A C 1
ATOM 821 O O . VAL A 1 103 ? 32.125 -8.43 -6.582 1 40.59 103 VAL A O 1
ATOM 824 N N . SER A 1 104 ? 33 -10.234 -6.809 1 31.53 104 SER A N 1
ATOM 825 C CA . SER A 1 104 ? 34.406 -9.852 -6.688 1 31.53 104 SER A CA 1
ATOM 826 C C . SER A 1 104 ? 34.906 -9.18 -7.961 1 31.53 104 SER A C 1
ATOM 828 O O . SER A 1 104 ? 34.719 -9.711 -9.062 1 31.53 104 SER A O 1
ATOM 830 N N . SER A 1 105 ? 34.844 -7.879 -7.953 1 27.92 105 SER A N 1
ATOM 831 C CA . SER A 1 105 ? 35.719 -7.176 -8.891 1 27.92 105 SER A CA 1
ATOM 832 C C . SER A 1 105 ? 37.125 -7.789 -8.914 1 27.92 105 SER A C 1
ATOM 834 O O . SER A 1 105 ? 37.812 -7.824 -7.887 1 27.92 105 SER A O 1
ATOM 836 N N . GLN A 1 106 ? 37.312 -8.828 -9.805 1 23.39 106 GLN A N 1
ATOM 837 C CA . GLN A 1 106 ? 38.719 -8.891 -10.211 1 23.39 106 GLN A CA 1
ATOM 838 C C . GLN A 1 106 ? 39.188 -7.555 -10.773 1 23.39 106 GLN A C 1
ATOM 840 O O . GLN A 1 106 ? 38.438 -6.875 -11.484 1 23.39 106 GLN A O 1
ATOM 845 N N . SER B 1 1 ? 3.521 24.266 13.469 1 82.5 1 SER B N 1
ATOM 846 C CA . SER B 1 1 ? 4.043 23.031 12.891 1 82.5 1 SER B CA 1
ATOM 847 C C . SER B 1 1 ? 4.875 22.25 13.906 1 82.5 1 SER B C 1
ATOM 849 O O . SER B 1 1 ? 5.59 22.844 14.711 1 82.5 1 SER B O 1
ATOM 851 N N . LYS B 1 2 ? 4.609 21 14.07 1 94.19 2 LYS B N 1
ATOM 852 C CA . LYS B 1 2 ? 5.387 20.109 14.93 1 94.19 2 LYS B CA 1
ATOM 853 C C . LYS B 1 2 ? 6.23 19.141 14.094 1 94.19 2 LYS B C 1
ATOM 855 O O . LYS B 1 2 ? 5.832 18.75 13 1 94.19 2 LYS B O 1
ATOM 860 N N . THR B 1 3 ? 7.457 18.906 14.594 1 95.88 3 THR B N 1
ATOM 861 C CA . THR B 1 3 ? 8.359 18 13.906 1 95.88 3 THR B CA 1
ATOM 862 C C . THR B 1 3 ? 8.711 16.812 14.789 1 95.88 3 THR B C 1
ATOM 864 O O . THR B 1 3 ? 8.953 16.969 15.992 1 95.88 3 THR B O 1
ATOM 867 N N . TYR B 1 4 ? 8.609 15.664 14.227 1 96.88 4 TYR B N 1
ATOM 868 C CA . TYR B 1 4 ? 8.938 14.422 14.922 1 96.88 4 TYR B CA 1
ATOM 869 C C . TYR B 1 4 ? 10 13.633 14.164 1 96.88 4 TYR B C 1
ATOM 871 O O . TYR B 1 4 ? 10 13.609 12.93 1 96.88 4 TYR B O 1
ATOM 879 N N . ASP B 1 5 ? 10.867 12.992 14.977 1 96.25 5 ASP B N 1
ATOM 880 C CA . ASP B 1 5 ? 11.844 12.078 14.398 1 96.25 5 ASP B CA 1
ATOM 881 C C . ASP B 1 5 ? 11.422 10.625 14.602 1 96.25 5 ASP B C 1
ATOM 883 O O . ASP B 1 5 ? 10.93 10.258 15.672 1 96.25 5 ASP B O 1
ATOM 887 N N . THR B 1 6 ? 11.523 9.867 13.602 1 96.88 6 THR B N 1
ATOM 888 C CA . THR B 1 6 ? 11.25 8.438 13.664 1 96.88 6 THR B CA 1
ATOM 889 C C . THR B 1 6 ? 12.102 7.676 12.656 1 96.88 6 THR B C 1
ATOM 891 O O . THR B 1 6 ? 13.086 8.211 12.141 1 96.88 6 THR B O 1
ATOM 894 N N . TRP B 1 7 ? 11.875 6.363 12.492 1 96.19 7 TRP B N 1
ATOM 895 C CA . TRP B 1 7 ? 12.602 5.535 11.539 1 96.19 7 TRP B CA 1
ATOM 896 C C . TRP B 1 7 ? 11.664 4.566 10.836 1 96.19 7 TRP B C 1
ATOM 898 O O . TRP B 1 7 ? 10.547 4.316 11.305 1 96.19 7 TRP B O 1
ATOM 908 N N . VAL B 1 8 ? 12.039 4.246 9.672 1 96.25 8 VAL B N 1
ATOM 909 C CA . VAL B 1 8 ? 11.328 3.256 8.875 1 96.25 8 VAL B CA 1
ATOM 910 C C . VAL B 1 8 ? 12.25 2.074 8.57 1 96.25 8 VAL B C 1
ATOM 912 O O . VAL B 1 8 ? 13.438 2.26 8.289 1 96.25 8 VAL B O 1
ATOM 915 N N . VAL B 1 9 ? 11.734 0.839 8.68 1 95.62 9 VAL B N 1
ATOM 916 C CA . VAL B 1 9 ? 12.531 -0.312 8.266 1 95.62 9 VAL B CA 1
ATOM 917 C C . VAL B 1 9 ? 12.844 -0.216 6.777 1 95.62 9 VAL B C 1
ATOM 919 O O . VAL B 1 9 ? 12.102 0.41 6.016 1 95.62 9 VAL B O 1
ATOM 922 N N . GLU B 1 10 ? 13.992 -0.855 6.398 1 94.81 10 GLU B N 1
ATOM 923 C CA . GLU B 1 10 ? 14.328 -0.865 4.977 1 94.81 10 GLU B CA 1
ATOM 924 C C . GLU B 1 10 ? 13.172 -1.419 4.145 1 94.81 10 GLU B C 1
ATOM 926 O O . GLU B 1 10 ? 12.648 -2.494 4.441 1 94.81 10 GLU B O 1
ATOM 931 N N . ASN B 1 11 ? 12.688 -0.714 3.158 1 93.38 11 ASN B N 1
ATOM 932 C CA . ASN B 1 11 ? 11.617 -1.09 2.244 1 93.38 11 ASN B CA 1
ATOM 933 C C . ASN B 1 11 ? 10.25 -1.033 2.928 1 93.38 11 ASN B C 1
ATOM 935 O O . ASN B 1 11 ? 9.258 -1.503 2.375 1 93.38 11 ASN B O 1
ATOM 939 N N . GLY B 1 12 ? 10.25 -0.538 4.137 1 97.25 12 GLY B N 1
ATOM 940 C CA . GLY B 1 12 ? 8.984 -0.392 4.84 1 97.25 12 GLY B CA 1
ATOM 941 C C . GLY B 1 12 ? 8.156 0.776 4.34 1 97.25 12 GLY B C 1
ATOM 942 O O . GLY B 1 12 ? 8.648 1.616 3.586 1 97.25 12 GLY B O 1
ATOM 943 N N . ILE B 1 13 ? 6.859 0.811 4.723 1 98.19 13 ILE B N 1
ATOM 944 C CA . ILE B 1 13 ? 5.938 1.823 4.223 1 98.19 13 ILE B CA 1
ATOM 945 C C . ILE B 1 13 ? 5.695 2.879 5.297 1 98.19 13 ILE B C 1
ATOM 947 O O . ILE B 1 13 ? 5.957 2.643 6.48 1 98.19 13 ILE B O 1
ATOM 951 N N . LEU B 1 14 ? 5.23 4.031 4.961 1 98.62 14 LEU B N 1
ATOM 952 C CA . LEU B 1 14 ? 5.094 5.219 5.789 1 98.62 14 LEU B CA 1
ATOM 953 C C . LEU B 1 14 ? 4.23 4.93 7.016 1 98.62 14 LEU B C 1
ATOM 955 O O . LEU B 1 14 ? 4.527 5.406 8.117 1 98.62 14 LEU B O 1
ATOM 959 N N . ILE B 1 15 ? 3.139 4.164 6.891 1 98.44 15 ILE B N 1
ATOM 960 C CA . ILE B 1 15 ? 2.246 3.896 8.016 1 98.44 15 ILE B CA 1
ATOM 961 C C . ILE B 1 15 ? 3.018 3.189 9.125 1 98.44 15 ILE B C 1
ATOM 963 O O . ILE B 1 15 ? 2.713 3.367 10.305 1 98.44 15 ILE B O 1
ATOM 967 N N . GLY B 1 16 ? 4.035 2.369 8.781 1 98.12 16 GLY B N 1
ATOM 968 C CA . GLY B 1 16 ? 4.883 1.766 9.797 1 98.12 16 GLY B CA 1
ATOM 969 C C . GLY B 1 16 ? 5.621 2.787 10.641 1 98.12 16 GLY B C 1
ATOM 970 O O . GLY B 1 16 ? 5.703 2.648 11.867 1 98.12 16 GLY B O 1
ATOM 971 N N . ALA B 1 17 ? 6.191 3.793 10.016 1 98.06 17 ALA B N 1
ATOM 972 C CA . ALA B 1 17 ? 6.871 4.875 10.719 1 98.06 17 ALA B CA 1
ATOM 973 C C . ALA B 1 17 ? 5.891 5.66 11.594 1 98.06 17 ALA B C 1
ATOM 975 O O . ALA B 1 17 ? 6.215 6.027 12.727 1 98.06 17 ALA B O 1
ATOM 976 N N . MET B 1 18 ? 4.699 5.914 11.078 1 98.25 18 MET B N 1
ATOM 977 C CA . MET B 1 18 ? 3.678 6.648 11.82 1 98.25 18 MET B CA 1
ATOM 978 C C . MET B 1 18 ? 3.223 5.863 13.047 1 98.25 18 MET B C 1
ATOM 980 O O . MET B 1 18 ? 3.023 6.441 14.117 1 98.25 18 MET B O 1
ATOM 984 N N . ASN B 1 19 ? 3.121 4.574 12.906 1 97.94 19 ASN B N 1
ATOM 985 C CA . ASN B 1 19 ? 2.77 3.719 14.031 1 97.94 19 ASN B CA 1
ATOM 986 C C . ASN B 1 19 ? 3.857 3.729 15.102 1 97.94 19 ASN B C 1
ATOM 988 O O . ASN B 1 19 ? 3.559 3.686 16.297 1 97.94 19 ASN B O 1
ATOM 992 N N . ARG B 1 20 ? 5.07 3.734 14.656 1 97.56 20 ARG B N 1
ATOM 993 C CA . ARG B 1 20 ? 6.168 3.803 15.617 1 97.56 20 ARG B CA 1
ATOM 994 C C . ARG B 1 20 ? 6.125 5.105 16.406 1 97.56 20 ARG B C 1
ATOM 996 O O . ARG B 1 20 ? 6.348 5.105 17.625 1 97.56 20 ARG B O 1
ATOM 1003 N N . LEU B 1 21 ? 5.816 6.227 15.758 1 97.44 21 LEU B N 1
ATOM 1004 C CA . LEU B 1 21 ? 5.652 7.5 16.453 1 97.44 21 LEU B CA 1
ATOM 1005 C C . LEU B 1 21 ? 4.504 7.434 17.453 1 97.44 21 LEU B C 1
ATOM 1007 O O . LEU B 1 21 ? 4.641 7.898 18.594 1 97.44 21 LEU B O 1
ATOM 1011 N N . LEU B 1 22 ? 3.467 6.855 17 1 97 22 LEU B N 1
ATOM 1012 C CA . LEU B 1 22 ? 2.299 6.699 17.875 1 97 22 LEU B CA 1
ATOM 1013 C C . LEU B 1 22 ? 2.654 5.922 19.125 1 97 22 LEU B C 1
ATOM 1015 O O . LEU B 1 22 ? 2.215 6.273 20.234 1 97 22 LEU B O 1
ATOM 1019 N N . ALA B 1 23 ? 3.451 4.953 18.953 1 96.19 23 ALA B N 1
ATOM 1020 C CA . ALA B 1 23 ? 3.789 4.051 20.047 1 96.19 23 ALA B CA 1
ATOM 1021 C C . ALA B 1 23 ? 4.852 4.664 20.953 1 96.19 23 ALA B C 1
ATOM 1023 O O . ALA B 1 23 ? 5.043 4.219 22.094 1 96.19 23 ALA B O 1
ATOM 1024 N N . SER B 1 24 ? 5.688 5.676 20.531 1 94.12 24 SER B N 1
ATOM 1025 C CA . SER B 1 24 ? 6.852 6.203 21.234 1 94.12 24 SER B CA 1
ATOM 1026 C C . SER B 1 24 ? 6.445 7.262 22.25 1 94.12 24 SER B C 1
ATOM 1028 O O . SER B 1 24 ? 7.297 7.98 22.781 1 94.12 24 SER B O 1
ATOM 1030 N N . SER B 1 25 ? 5.227 7.328 22.641 1 83.69 25 SER B N 1
ATOM 1031 C CA . SER B 1 25 ? 4.734 8.258 23.656 1 83.69 25 SER B CA 1
ATOM 1032 C C . SER B 1 25 ? 4.91 9.703 23.219 1 83.69 25 SER B C 1
ATOM 1034 O O . SER B 1 25 ? 4.98 10.609 24.047 1 83.69 25 SER B O 1
ATOM 1036 N N . THR B 1 26 ? 5.137 9.836 21.922 1 84.62 26 THR B N 1
ATOM 1037 C CA . THR B 1 26 ? 5.102 11.188 21.391 1 84.62 26 THR B CA 1
ATOM 1038 C C . THR B 1 26 ? 3.674 11.727 21.391 1 84.62 26 THR B C 1
ATOM 1040 O O . THR B 1 26 ? 2.723 10.984 21.625 1 84.62 26 THR B O 1
ATOM 1043 N N . ASP B 1 27 ? 3.639 13.023 21.328 1 94.75 27 ASP B N 1
ATOM 1044 C CA . ASP B 1 27 ? 2.322 13.648 21.219 1 94.75 27 ASP B CA 1
ATOM 1045 C C . ASP B 1 27 ? 1.741 13.477 19.812 1 94.75 27 ASP B C 1
ATOM 1047 O O . ASP B 1 27 ? 0.695 14.047 19.5 1 94.75 27 ASP B O 1
ATOM 1051 N N . PHE B 1 28 ? 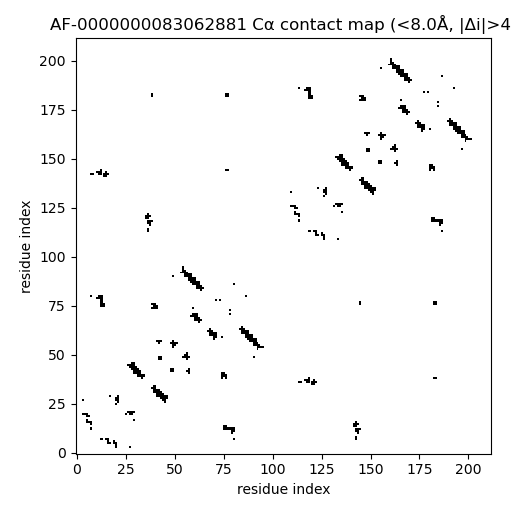2.414 12.711 19.031 1 97.75 28 PHE B N 1
ATOM 1052 C CA . PHE B 1 28 ? 1.916 12.438 17.688 1 97.75 28 PHE B CA 1
ATOM 1053 C C . PHE B 1 28 ? 0.824 11.375 17.734 1 97.75 28 PHE B C 1
ATOM 1055 O O . PHE B 1 28 ? 1.063 10.242 18.156 1 97.75 28 PHE B O 1
ATOM 1062 N N . LYS B 1 29 ? -0.408 11.758 17.281 1 97.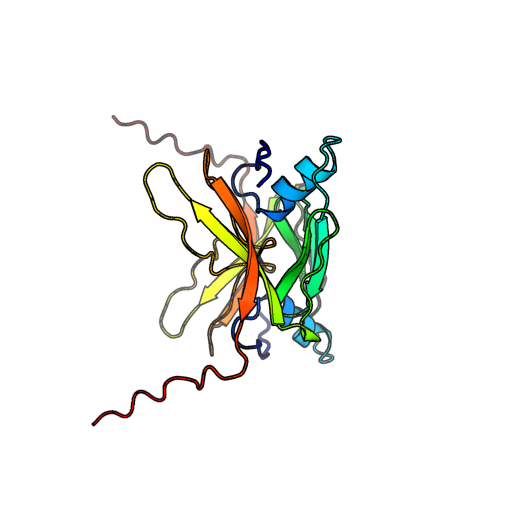81 29 LYS B N 1
ATOM 1063 C CA . LYS B 1 29 ? -1.553 10.859 17.188 1 97.81 29 LYS B CA 1
ATOM 1064 C C . LYS B 1 29 ? -2.172 10.906 15.797 1 97.81 29 LYS B C 1
ATOM 1066 O O . LYS B 1 29 ? -2.258 11.969 15.18 1 97.81 29 LYS B O 1
ATOM 1071 N N . PHE B 1 30 ? -2.545 9.742 15.367 1 98.5 30 PHE B N 1
ATOM 1072 C CA . PHE B 1 30 ? -3.254 9.719 14.094 1 98.5 30 PHE B CA 1
ATOM 1073 C C . PHE B 1 30 ? -4.23 8.555 14.039 1 98.5 30 PHE B C 1
ATOM 1075 O O . PHE B 1 30 ? -4.125 7.609 14.828 1 98.5 30 PHE B O 1
ATOM 1082 N N . THR B 1 31 ? -5.242 8.656 13.086 1 98.25 31 THR B N 1
ATOM 1083 C CA . THR B 1 31 ? -6.121 7.555 12.727 1 98.25 31 THR B CA 1
ATOM 1084 C C . THR B 1 31 ? -6.234 7.43 11.211 1 98.25 31 THR B C 1
ATOM 1086 O O . THR B 1 31 ? -5.945 8.383 10.477 1 98.25 31 THR B O 1
ATOM 1089 N N . TYR B 1 32 ? -6.547 6.238 10.758 1 98.25 32 TYR B N 1
ATOM 1090 C CA . TYR B 1 32 ? -6.809 5.98 9.344 1 98.25 32 TYR B CA 1
ATOM 1091 C C . TYR B 1 32 ? -7.934 4.969 9.18 1 98.25 32 TYR B C 1
ATOM 1093 O O . TYR B 1 32 ? -8.258 4.227 10.109 1 98.25 32 TYR B O 1
ATOM 1101 N N . SER B 1 33 ? -8.57 5.02 8.039 1 97.06 33 SER B N 1
ATOM 1102 C CA . SER B 1 33 ? -9.539 4 7.648 1 97.06 33 SER B CA 1
ATOM 1103 C C . SER B 1 33 ? -9.023 3.156 6.488 1 97.06 33 SER B C 1
ATOM 1105 O O . SER B 1 33 ? -8.234 3.637 5.672 1 97.06 33 SER B O 1
ATOM 1107 N N . GLU B 1 34 ? -9.438 1.889 6.492 1 96.38 34 GLU B N 1
ATOM 1108 C CA . GLU B 1 34 ? -9.07 0.991 5.398 1 96.38 34 GLU B CA 1
ATOM 1109 C C . GLU B 1 34 ? -10.117 1.017 4.289 1 96.38 34 GLU B C 1
ATOM 1111 O O . GLU B 1 34 ? -11.305 0.818 4.543 1 96.38 34 GLU B O 1
ATOM 1116 N N . HIS B 1 35 ? -9.75 1.338 3.068 1 96.38 35 HIS B N 1
ATOM 1117 C CA . HIS B 1 35 ? -10.625 1.228 1.907 1 96.38 35 HIS B CA 1
ATOM 1118 C C . HIS B 1 35 ? -10.32 -0.03 1.103 1 96.38 35 HIS B C 1
ATOM 1120 O O . HIS B 1 35 ? -9.156 -0.329 0.831 1 96.38 35 HIS B O 1
ATOM 1126 N N . PRO B 1 36 ? -11.297 -0.751 0.661 1 95.62 36 PRO B N 1
ATOM 1127 C CA . PRO B 1 36 ? -11.07 -2.035 -0.008 1 95.62 36 PRO B CA 1
ATOM 1128 C C . PRO B 1 36 ? -10.32 -1.888 -1.329 1 95.62 36 PRO B C 1
ATOM 1130 O O . PRO B 1 36 ? -9.57 -2.789 -1.722 1 95.62 36 PRO B O 1
ATOM 1133 N N . ASP B 1 37 ? -10.461 -0.74 -1.953 1 96.31 37 ASP B N 1
ATOM 1134 C CA . ASP B 1 37 ? -9.883 -0.573 -3.283 1 96.31 37 ASP B CA 1
ATOM 1135 C C . ASP B 1 37 ? -8.594 0.241 -3.223 1 96.31 37 ASP B C 1
ATOM 1137 O O . ASP B 1 37 ? -7.793 0.22 -4.16 1 96.31 37 ASP B O 1
ATOM 1141 N N . PHE B 1 38 ? -8.375 1.008 -2.117 1 96.75 38 PHE B N 1
ATOM 1142 C CA . PHE B 1 38 ? -7.309 1.997 -2.174 1 96.75 38 PHE B CA 1
ATOM 1143 C C . PHE B 1 38 ? -6.363 1.84 -0.991 1 96.75 38 PHE B C 1
ATOM 1145 O O . PHE B 1 38 ? -5.281 2.432 -0.971 1 96.75 38 PHE B O 1
ATOM 1152 N N . GLY B 1 39 ? -6.742 1.031 -0.045 1 96.5 39 GLY B N 1
ATOM 1153 C CA . GLY B 1 39 ? -5.906 0.872 1.134 1 96.5 39 GLY B CA 1
ATOM 1154 C C . GLY B 1 39 ? -6.168 1.919 2.199 1 96.5 39 GLY B C 1
ATOM 1155 O O . GLY B 1 39 ? -7.246 2.516 2.236 1 96.5 39 GLY B O 1
ATOM 1156 N N . PRO B 1 40 ? -5.242 2.094 3.084 1 97.81 40 PRO B N 1
ATOM 1157 C CA . PRO B 1 40 ? -5.469 2.996 4.215 1 97.81 40 PRO B CA 1
ATOM 1158 C C . PRO B 1 40 ? -5.5 4.465 3.801 1 97.81 40 PRO B C 1
ATOM 1160 O O . PRO B 1 40 ? -4.68 4.898 2.988 1 97.81 40 PRO B O 1
ATOM 1163 N N . PHE B 1 41 ? -6.461 5.168 4.387 1 97.12 41 PHE B N 1
ATOM 1164 C CA . PHE B 1 41 ? -6.648 6.602 4.195 1 97.12 41 PHE B CA 1
ATOM 1165 C C . PHE B 1 41 ? -6.422 7.352 5.5 1 97.12 41 PHE B C 1
ATOM 1167 O O . PHE B 1 41 ? -7.102 7.094 6.496 1 97.12 41 PHE B O 1
ATOM 1174 N N . LEU B 1 42 ? -5.449 8.266 5.527 1 98.62 42 LEU B N 1
ATOM 1175 C CA . LEU B 1 42 ? -5.18 9.102 6.695 1 98.62 42 LEU B CA 1
ATOM 1176 C C . LEU B 1 42 ? -6.355 10.023 6.988 1 98.62 42 LEU B C 1
ATOM 1178 O O . LEU B 1 42 ? -6.773 10.797 6.121 1 98.62 42 LEU B O 1
ATOM 1182 N N . GLU B 1 43 ? -6.871 9.938 8.234 1 98.5 43 GLU B N 1
ATOM 1183 C CA . GLU B 1 43 ? -8.102 10.664 8.547 1 98.5 43 GLU B CA 1
ATOM 1184 C C . GLU B 1 43 ? -7.828 11.812 9.523 1 98.5 43 GLU B C 1
ATOM 1186 O O . GLU B 1 43 ? -8.32 12.93 9.328 1 98.5 43 GLU B O 1
ATOM 1191 N N . THR B 1 44 ? -7.16 11.484 10.641 1 98.62 44 THR B N 1
ATOM 1192 C CA . THR B 1 44 ? -6.938 12.461 11.695 1 98.62 44 THR B CA 1
ATOM 1193 C C . THR B 1 44 ? -5.461 12.523 12.078 1 98.62 44 THR B C 1
ATOM 1195 O O . THR B 1 44 ? -4.793 11.492 12.164 1 98.62 44 THR B O 1
ATOM 1198 N N . VAL B 1 45 ? -4.988 13.742 12.25 1 98.31 45 VAL B N 1
ATOM 1199 C CA . VAL B 1 45 ? -3.67 13.961 12.836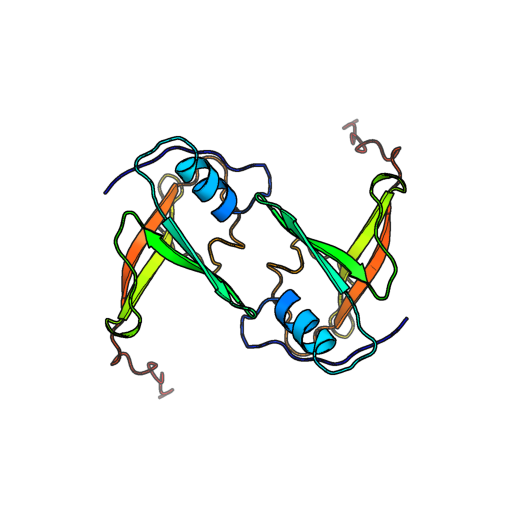 1 98.31 45 VAL B CA 1
ATOM 1200 C C . VAL B 1 45 ? -3.781 14.938 14.008 1 98.31 45 VAL B C 1
ATOM 1202 O O . VAL B 1 45 ? -4.301 16.047 13.852 1 98.31 45 VAL B O 1
ATOM 1205 N N . ASN B 1 46 ? -3.395 14.43 15.234 1 97.75 46 ASN B N 1
ATOM 1206 C CA . ASN B 1 46 ? -3.371 15.211 16.469 1 97.75 46 ASN B CA 1
ATOM 1207 C C . ASN B 1 46 ? -4.719 15.875 16.734 1 97.75 46 ASN B C 1
ATOM 1209 O O . ASN B 1 46 ? -4.773 17.078 17.031 1 97.75 46 ASN B O 1
ATOM 1213 N N . GLY B 1 47 ? -5.715 15.094 16.422 1 97.06 47 GLY B N 1
ATOM 1214 C CA . GLY B 1 47 ? -7.047 15.5 16.844 1 97.06 47 GLY B CA 1
ATOM 1215 C C . GLY B 1 47 ? -7.812 16.234 15.758 1 97.06 47 GLY B C 1
ATOM 1216 O O . GLY B 1 47 ? -9.008 16.516 15.906 1 97.06 47 GLY B O 1
ATOM 1217 N N . LEU B 1 48 ? -7.133 16.625 14.711 1 98.25 48 LEU B N 1
ATOM 1218 C CA . LEU B 1 48 ? -7.793 17.344 13.617 1 98.25 48 LEU B CA 1
ATOM 1219 C C . LEU B 1 48 ? -8.156 16.375 12.492 1 98.25 48 LEU B C 1
ATOM 1221 O O . LEU B 1 48 ? -7.273 15.742 11.898 1 98.25 48 LEU B O 1
ATOM 1225 N N . ALA B 1 49 ? -9.484 16.297 12.172 1 98.38 49 ALA B N 1
ATOM 1226 C CA . ALA B 1 49 ? -9.977 15.367 11.164 1 98.38 49 ALA B CA 1
ATOM 1227 C C . ALA B 1 49 ? -10.18 16.078 9.82 1 98.38 49 ALA B C 1
ATOM 1229 O O . ALA B 1 49 ? -10.711 17.188 9.773 1 98.38 49 ALA B O 1
ATOM 1230 N N . GLY B 1 50 ? -9.641 15.477 8.75 1 98.06 50 GLY B N 1
ATOM 1231 C CA . GLY B 1 50 ? -10.164 15.852 7.441 1 98.06 50 GLY B CA 1
ATOM 1232 C C . GLY B 1 50 ? -11.625 15.484 7.258 1 98.06 50 GLY B C 1
ATOM 1233 O O . GLY B 1 50 ? -12.062 14.422 7.699 1 98.06 50 GLY B O 1
ATOM 1234 N N . LYS B 1 51 ? -12.375 16.406 6.637 1 97.12 51 LYS B N 1
ATOM 1235 C CA . LYS B 1 51 ? -13.805 16.203 6.441 1 97.12 51 LYS B CA 1
ATOM 1236 C C . LYS B 1 51 ? -14.203 16.422 4.984 1 97.12 51 LYS B C 1
ATOM 1238 O O . LYS B 1 51 ? -14.047 17.531 4.461 1 97.12 51 LYS B O 1
ATOM 1243 N N . GLN B 1 52 ? -14.742 15.367 4.445 1 94.12 52 GLN B N 1
ATOM 1244 C CA . GLN B 1 52 ? -15.195 15.484 3.064 1 94.12 52 GLN B CA 1
ATOM 1245 C C . GLN B 1 52 ? -16.234 16.578 2.92 1 94.12 52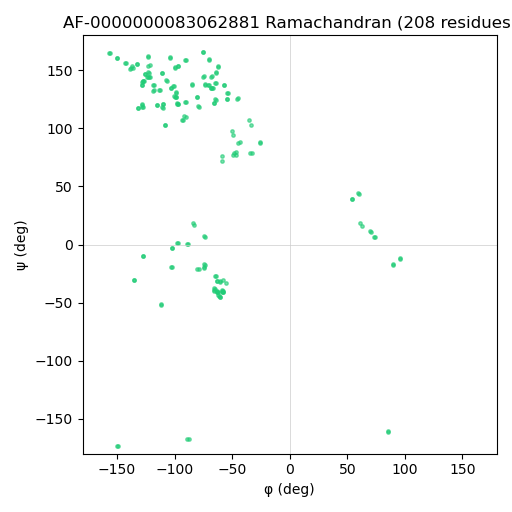 GLN B C 1
ATOM 1247 O O . GLN B 1 52 ? -16.203 17.359 1.964 1 94.12 52 GLN B O 1
ATOM 1252 N N . GLU B 1 53 ? -17.141 16.688 3.879 1 95.5 53 GLU B N 1
ATOM 1253 C CA . GLU B 1 53 ? -18.219 17.672 3.838 1 95.5 53 GLU B CA 1
ATOM 1254 C C . GLU B 1 53 ? -17.656 19.094 3.869 1 95.5 53 GLU B C 1
ATOM 1256 O O . GLU B 1 53 ? -18.281 20.031 3.373 1 95.5 53 GLU B O 1
ATOM 1261 N N . GLU B 1 54 ? -16.516 19.234 4.539 1 96.44 54 GLU B N 1
ATOM 1262 C CA . GLU B 1 54 ? -15.859 20.547 4.656 1 96.44 54 GLU B CA 1
ATOM 1263 C C . GLU B 1 54 ? -14.75 20.703 3.619 1 96.44 54 GLU B C 1
ATOM 1265 O O . GLU B 1 54 ? -14.023 21.688 3.629 1 96.44 54 GLU B O 1
ATOM 1270 N N . HIS B 1 55 ? -14.5 19.703 2.715 1 96.56 55 HIS B N 1
ATOM 1271 C CA . HIS B 1 55 ? -13.508 19.719 1.65 1 96.56 55 HIS B CA 1
ATOM 1272 C C . HIS B 1 55 ? -12.094 19.891 2.213 1 96.56 55 HIS B C 1
ATOM 1274 O O . HIS B 1 55 ? -11.312 20.703 1.712 1 96.56 55 HIS B O 1
ATOM 1280 N N . THR B 1 56 ? -11.844 19.125 3.328 1 97.88 56 THR B N 1
ATOM 1281 C CA . THR B 1 56 ? -10.516 19.141 3.932 1 97.88 56 THR B CA 1
ATOM 1282 C C . THR B 1 56 ? -9.922 17.734 3.971 1 97.88 56 THR B C 1
ATOM 1284 O O . THR B 1 56 ? -10.656 16.734 4 1 97.88 56 THR B O 1
ATOM 1287 N N . TYR B 1 57 ? -8.711 17.609 3.857 1 97.56 57 TYR B N 1
ATOM 1288 C CA . TYR B 1 57 ? -7.977 16.344 3.938 1 97.56 57 TYR B CA 1
ATOM 1289 C C . TYR B 1 57 ? -6.527 16.594 4.336 1 97.56 57 TYR B C 1
ATOM 1291 O O . TYR B 1 57 ? -6.062 17.734 4.363 1 97.56 57 TYR B O 1
ATOM 1299 N N . TRP B 1 58 ? -5.812 15.578 4.742 1 98.25 58 TRP B N 1
ATOM 1300 C CA . TRP B 1 58 ? -4.383 15.633 5.023 1 98.25 58 TRP B CA 1
ATOM 1301 C C . TRP B 1 58 ? -3.57 15.273 3.783 1 98.25 58 TRP B C 1
ATOM 1303 O O . TRP B 1 58 ? -3.582 14.133 3.332 1 98.25 58 TRP B O 1
ATOM 1313 N N . GLN B 1 59 ? -2.92 16.234 3.258 1 98.31 59 GLN B N 1
ATOM 1314 C CA . GLN B 1 59 ? -2.043 16.047 2.107 1 98.31 59 GLN B CA 1
ATOM 1315 C C . GLN B 1 59 ? -0.653 15.602 2.543 1 98.31 59 GLN B C 1
ATOM 1317 O O . GLN B 1 59 ? -0.102 16.109 3.516 1 98.31 59 GLN B O 1
ATOM 1322 N N . LEU B 1 60 ? -0.142 14.641 1.779 1 98.69 60 LEU B N 1
ATOM 1323 C CA . LEU B 1 60 ? 1.205 14.141 2.037 1 98.69 60 LEU B CA 1
ATOM 1324 C C . LEU B 1 60 ? 2.213 14.781 1.093 1 98.69 60 LEU B C 1
ATOM 1326 O O . LEU B 1 60 ? 2.033 14.758 -0.127 1 98.69 60 LEU B O 1
ATOM 1330 N N . LEU B 1 61 ? 3.25 15.344 1.631 1 98.62 61 LEU B N 1
ATOM 1331 C CA . LEU B 1 61 ? 4.336 15.922 0.85 1 98.62 61 LEU B CA 1
ATOM 1332 C C . LEU B 1 61 ? 5.68 15.328 1.263 1 98.62 61 LEU B C 1
ATOM 1334 O O . LEU B 1 61 ? 5.852 14.914 2.41 1 98.62 61 LEU B O 1
ATOM 1338 N N . SER B 1 62 ? 6.5 15.219 0.359 1 98.25 62 SER B N 1
ATOM 1339 C CA . SER B 1 62 ? 7.871 14.773 0.589 1 98.25 62 SER B CA 1
ATOM 1340 C C . SER B 1 62 ? 8.867 15.891 0.318 1 98.25 62 SER B C 1
ATOM 1342 O O . SER B 1 62 ? 8.719 16.641 -0.649 1 98.25 62 SER B O 1
ATOM 1344 N N . GLN B 1 63 ? 9.758 16.062 1.2 1 97.56 63 GLN B N 1
ATOM 1345 C CA . GLN B 1 63 ? 10.812 17.062 1.039 1 97.56 63 GLN B CA 1
ATOM 1346 C C . GLN B 1 63 ? 12.188 16.469 1.345 1 97.56 63 GLN B C 1
ATOM 1348 O O . GLN B 1 63 ? 12.398 15.898 2.418 1 97.56 63 GLN B O 1
ATOM 1353 N N . THR B 1 64 ? 12.984 16.484 0.342 1 93 64 THR B N 1
ATOM 1354 C CA . THR B 1 64 ? 14.391 16.172 0.545 1 93 64 THR B CA 1
ATOM 1355 C C . THR B 1 64 ? 15.234 17.438 0.624 1 93 64 THR B C 1
ATOM 1357 O O . THR B 1 64 ? 14.82 18.484 0.143 1 93 64 THR B O 1
ATOM 1360 N N . SER B 1 65 ? 16.344 17.406 1.307 1 87.5 65 SER B N 1
ATOM 1361 C CA . SER B 1 65 ? 17.188 18.562 1.553 1 87.5 65 SER B CA 1
ATOM 1362 C C . SER B 1 65 ? 17.391 19.375 0.281 1 87.5 65 SER B C 1
ATOM 1364 O O . SER B 1 65 ? 17.75 18.828 -0.763 1 87.5 65 SER B O 1
ATOM 1366 N N . GLY B 1 66 ? 17.047 20.688 0.439 1 88.69 66 GLY B N 1
ATOM 1367 C CA . GLY B 1 66 ? 17.297 21.641 -0.62 1 88.69 66 GLY B CA 1
ATOM 1368 C C . GLY B 1 66 ? 16.141 21.766 -1.6 1 88.69 66 GLY B C 1
ATOM 1369 O O . GLY B 1 66 ? 16.109 22.688 -2.416 1 88.69 66 GLY B O 1
ATOM 1370 N N . ASP B 1 67 ? 15.156 20.766 -1.633 1 92.56 67 ASP B N 1
ATOM 1371 C CA . ASP B 1 67 ? 14.062 20.781 -2.602 1 92.56 67 ASP B CA 1
ATOM 1372 C C . ASP B 1 67 ? 12.797 21.375 -1.993 1 92.56 67 ASP B C 1
ATOM 1374 O O . ASP B 1 67 ? 12.648 21.406 -0.77 1 92.56 67 ASP B O 1
ATOM 1378 N N . GLU B 1 68 ? 11.984 21.906 -2.828 1 97 68 GLU B N 1
ATOM 1379 C CA . GLU B 1 68 ? 10.625 22.234 -2.406 1 97 68 GLU B CA 1
ATOM 1380 C C . GLU B 1 68 ? 9.805 20.984 -2.135 1 97 68 GLU B C 1
ATOM 1382 O O . GLU B 1 68 ? 9.992 19.953 -2.789 1 97 68 GLU B O 1
ATOM 1387 N N . PRO B 1 69 ? 8.945 21.047 -1.158 1 97.88 69 PRO B N 1
ATOM 1388 C CA . PRO B 1 69 ? 8.062 19.906 -0.929 1 97.88 69 PRO B CA 1
ATOM 1389 C C . PRO B 1 69 ? 7.234 19.547 -2.16 1 97.88 69 PRO B C 1
ATOM 1391 O O . PRO B 1 69 ? 6.773 20.438 -2.879 1 97.88 69 PRO B O 1
ATOM 1394 N N . LYS B 1 70 ? 7.148 18.25 -2.412 1 97.81 70 LYS B N 1
ATOM 1395 C CA . LYS B 1 70 ? 6.348 17.75 -3.527 1 97.81 70 LYS B CA 1
ATOM 1396 C C . LYS B 1 70 ? 5.273 16.781 -3.041 1 97.81 70 LYS B C 1
ATOM 1398 O O . LYS B 1 70 ? 5.527 15.969 -2.154 1 97.81 70 LYS B O 1
ATOM 1403 N N . PRO B 1 71 ? 4.082 16.828 -3.717 1 97.81 71 PRO B N 1
ATOM 1404 C CA . PRO B 1 71 ? 3.012 15.906 -3.314 1 97.81 71 PRO B CA 1
ATOM 1405 C C . PRO B 1 71 ? 3.35 14.445 -3.598 1 97.81 71 PRO B C 1
ATOM 1407 O O . PRO B 1 71 ? 3.941 14.133 -4.633 1 97.81 71 PRO B O 1
ATOM 1410 N N . LEU B 1 72 ? 3.066 13.625 -2.604 1 97.12 72 LEU B N 1
ATOM 1411 C CA . LEU B 1 72 ? 3.104 12.188 -2.848 1 97.12 72 LEU B CA 1
ATOM 1412 C C . LEU B 1 72 ? 1.885 11.742 -3.648 1 97.12 72 LEU B C 1
ATOM 1414 O O . LEU B 1 72 ? 0.785 12.266 -3.457 1 97.12 72 LEU B O 1
ATOM 1418 N N . VAL B 1 73 ? 2.117 10.75 -4.535 1 93.25 73 VAL B N 1
ATOM 1419 C CA . VAL B 1 73 ? 1.019 10.297 -5.379 1 93.25 73 VAL B CA 1
ATOM 1420 C C . VAL B 1 73 ? 0.451 8.984 -4.836 1 93.25 73 VAL B C 1
ATOM 1422 O O . VAL B 1 73 ? -0.498 8.43 -5.395 1 93.25 73 VAL B O 1
ATOM 1425 N N . VAL B 1 74 ? 1.047 8.422 -3.76 1 94.56 74 VAL B N 1
ATOM 1426 C CA . VAL B 1 74 ? 0.522 7.246 -3.078 1 94.56 74 VAL B CA 1
ATOM 1427 C C . VAL B 1 74 ? 0.286 7.562 -1.603 1 94.56 74 VAL B C 1
ATOM 1429 O O . VAL B 1 74 ? 0.776 8.57 -1.094 1 94.56 74 VAL B O 1
ATOM 1432 N N . GLY B 1 75 ? -0.495 6.777 -0.933 1 96.75 75 GLY B N 1
ATOM 1433 C CA . GLY B 1 75 ? -0.911 7.035 0.437 1 96.75 75 GLY B CA 1
ATOM 1434 C C . GLY B 1 75 ? 0.044 6.461 1.468 1 96.75 75 GLY B C 1
ATOM 1435 O O . GLY B 1 75 ? 1.108 5.949 1.118 1 96.75 75 GLY B O 1
ATOM 1436 N N . ILE B 1 76 ? -0.411 6.43 2.703 1 98.56 76 ILE B N 1
ATOM 1437 C CA . ILE B 1 76 ? 0.417 6.051 3.844 1 98.56 76 ILE B CA 1
ATOM 1438 C C . ILE B 1 76 ? 0.634 4.539 3.842 1 98.56 76 ILE B C 1
ATOM 1440 O O . ILE B 1 76 ? 1.555 4.039 4.492 1 98.56 76 ILE B O 1
ATOM 1444 N N . GLY B 1 77 ? -0.22 3.809 3.139 1 97.62 77 GLY B N 1
ATOM 1445 C CA . GLY B 1 77 ? -0.132 2.357 3.113 1 97.62 77 GLY B CA 1
ATOM 1446 C C . GLY B 1 77 ? 0.773 1.835 2.014 1 97.62 77 GLY B C 1
ATOM 1447 O O . GLY B 1 77 ? 0.969 0.624 1.888 1 97.62 77 GLY B O 1
ATOM 1448 N N . CYS B 1 78 ? 1.379 2.754 1.234 1 96.69 78 CYS B N 1
ATOM 1449 C CA . CYS B 1 78 ? 2.152 2.301 0.084 1 96.69 78 CYS B CA 1
ATOM 1450 C C . CYS B 1 78 ? 3.48 3.043 -0.007 1 96.69 78 CYS B C 1
ATOM 1452 O O . CYS B 1 78 ? 4.469 2.498 -0.501 1 96.69 78 CYS B O 1
ATOM 1454 N N . TYR B 1 79 ? 3.59 4.297 0.426 1 97.69 79 TYR B N 1
ATOM 1455 C CA . TYR B 1 79 ? 4.793 5.105 0.255 1 97.69 79 TYR B CA 1
ATOM 1456 C C . TYR B 1 79 ? 5.941 4.566 1.099 1 97.69 79 TYR B C 1
ATOM 1458 O O . TYR B 1 79 ? 5.758 4.246 2.275 1 97.69 79 TYR B O 1
ATOM 1466 N N . GLN B 1 80 ? 7.102 4.496 0.443 1 97.62 80 GLN B N 1
ATOM 1467 C CA . GLN B 1 80 ? 8.32 4.078 1.129 1 9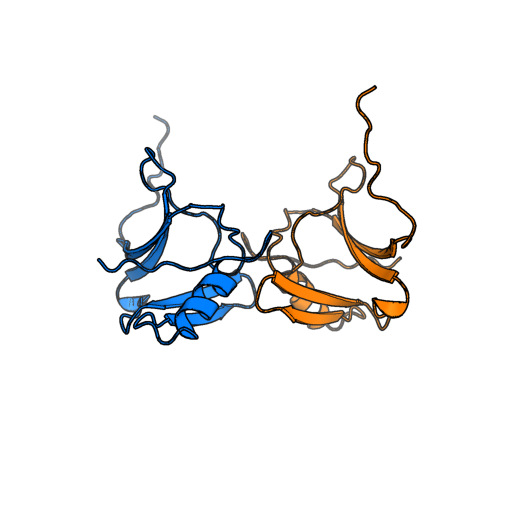7.62 80 GLN B CA 1
ATOM 1468 C C . GLN B 1 80 ? 9.266 5.258 1.331 1 97.62 80 GLN B C 1
ATOM 1470 O O . GLN B 1 80 ? 9.984 5.648 0.41 1 97.62 80 GLN B O 1
ATOM 1475 N N . PRO B 1 81 ? 9.32 5.797 2.549 1 97.69 81 PRO B N 1
ATOM 1476 C CA . PRO B 1 81 ? 10.211 6.934 2.783 1 97.69 81 PRO B CA 1
ATOM 1477 C C . PRO B 1 81 ? 11.688 6.578 2.6 1 97.69 81 PRO B C 1
ATOM 1479 O O . PRO B 1 81 ? 12.094 5.445 2.881 1 97.69 81 PRO B O 1
ATOM 1482 N N . LYS B 1 82 ? 12.445 7.543 2.152 1 95.62 82 LYS B N 1
ATOM 1483 C CA . LYS B 1 82 ? 13.898 7.402 2.053 1 95.62 82 LYS B CA 1
ATOM 1484 C C . LYS B 1 82 ? 14.586 7.863 3.334 1 95.62 82 LYS B C 1
ATOM 1486 O O . LYS B 1 82 ? 13.992 8.586 4.141 1 95.62 82 LYS B O 1
ATOM 1491 N N . LYS B 1 83 ? 15.805 7.324 3.412 1 94.44 83 LYS B N 1
ATOM 1492 C CA . LYS B 1 83 ? 16.594 7.801 4.543 1 94.44 83 LYS B CA 1
ATOM 1493 C C . LYS B 1 83 ? 16.688 9.32 4.551 1 94.44 83 LYS B C 1
ATOM 1495 O O . LYS B 1 83 ? 16.922 9.938 3.512 1 94.44 83 LYS B O 1
ATOM 1500 N N . ASP B 1 84 ? 16.422 9.984 5.656 1 94.38 84 ASP B N 1
ATOM 1501 C CA . ASP B 1 84 ? 16.547 11.414 5.926 1 94.38 84 ASP B CA 1
ATOM 1502 C C . ASP B 1 84 ? 15.508 12.219 5.152 1 94.38 84 ASP B C 1
ATOM 1504 O O . ASP B 1 84 ? 15.633 13.438 5.023 1 94.38 84 ASP B O 1
ATOM 1508 N N . GLU B 1 85 ? 14.602 11.555 4.605 1 97.19 85 GLU B N 1
ATOM 1509 C CA . GLU B 1 85 ? 13.484 12.227 3.941 1 97.19 85 GLU B CA 1
ATOM 1510 C C . GLU B 1 85 ? 12.523 12.828 4.957 1 97.19 85 GLU B C 1
ATOM 1512 O O . GLU B 1 85 ? 12.219 12.211 5.98 1 97.19 85 GLU B O 1
ATOM 1517 N N . ARG B 1 86 ? 12.078 14.047 4.68 1 97.62 86 ARG B N 1
ATOM 1518 C CA . ARG B 1 86 ? 11.039 14.672 5.496 1 97.62 86 ARG B CA 1
ATOM 1519 C C . ARG B 1 86 ? 9.672 14.508 4.855 1 97.62 86 ARG B C 1
ATOM 1521 O O . ARG B 1 86 ? 9.461 14.914 3.709 1 97.62 86 ARG B O 1
ATOM 1528 N N . ILE B 1 87 ? 8.805 13.883 5.617 1 98.5 87 ILE B N 1
ATOM 1529 C CA . ILE B 1 87 ? 7.414 13.75 5.203 1 98.5 87 ILE B CA 1
ATOM 1530 C C . ILE B 1 87 ? 6.559 14.789 5.922 1 98.5 87 ILE B C 1
ATOM 1532 O O . ILE B 1 87 ? 6.605 14.906 7.148 1 98.5 87 ILE B O 1
ATOM 1536 N N . ILE B 1 88 ? 5.812 15.531 5.133 1 98.31 88 ILE B N 1
ATOM 1537 C CA . ILE B 1 88 ? 4.965 16.594 5.668 1 98.31 88 ILE B CA 1
ATOM 1538 C C . ILE B 1 88 ? 3.496 16.203 5.531 1 98.31 88 ILE B C 1
ATOM 1540 O O . ILE B 1 88 ? 3.045 15.836 4.445 1 98.31 88 ILE B O 1
ATOM 1544 N N . LEU B 1 89 ? 2.811 16.141 6.633 1 98.69 89 LEU B N 1
ATOM 1545 C CA . LEU B 1 89 ? 1.355 16.031 6.652 1 98.69 89 LEU B CA 1
ATOM 1546 C C . LEU B 1 89 ? 0.704 17.406 6.738 1 98.69 89 LEU B C 1
ATOM 1548 O O . LEU B 1 89 ? 0.748 18.047 7.785 1 98.69 89 LEU B O 1
ATOM 1552 N N . LYS B 1 90 ? 0.132 17.812 5.656 1 98.38 90 LYS B N 1
ATOM 1553 C CA . LYS B 1 90 ? -0.411 19.172 5.551 1 98.38 90 LYS B CA 1
ATOM 1554 C C . LYS B 1 90 ? -1.936 19.141 5.488 1 98.38 90 LYS B C 1
ATOM 1556 O O . LYS B 1 90 ? -2.516 18.562 4.566 1 98.38 90 LYS B 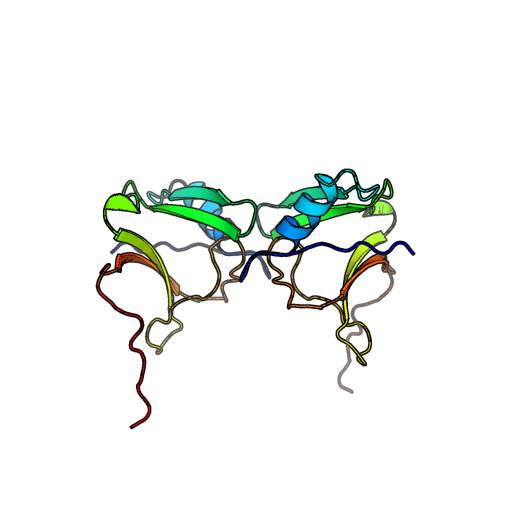O 1
ATOM 1561 N N . PHE B 1 91 ? -2.568 19.781 6.52 1 98.5 91 PHE B N 1
ATOM 1562 C CA . PHE B 1 91 ? -4.02 19.938 6.457 1 98.5 91 PHE B CA 1
ATOM 1563 C C . PHE B 1 91 ? -4.422 20.859 5.312 1 98.5 91 PHE B C 1
ATOM 1565 O O . PHE B 1 91 ? -3.977 22 5.25 1 98.5 91 PHE B O 1
ATOM 1572 N N . THR B 1 92 ? -5.273 20.359 4.352 1 97.94 92 THR B N 1
ATOM 1573 C CA . THR B 1 92 ? -5.508 21.047 3.084 1 97.94 92 THR B CA 1
ATOM 1574 C C . THR B 1 92 ? -6.992 21.031 2.729 1 97.94 92 THR B C 1
ATOM 1576 O O . THR B 1 92 ? -7.75 20.188 3.225 1 97.94 92 THR B O 1
ATOM 1579 N N . SER B 1 93 ? -7.402 22.016 1.955 1 96.88 93 SER B N 1
ATOM 1580 C CA . SER B 1 93 ? -8.766 22.078 1.438 1 96.88 93 SER B CA 1
ATOM 1581 C C . SER B 1 93 ? -8.781 22.141 -0.086 1 96.88 93 SER B C 1
ATOM 1583 O O . SER B 1 93 ? -7.754 22.422 -0.709 1 96.88 93 SER B O 1
ATOM 1585 N N . TRP B 1 94 ? -9.883 21.672 -0.731 1 93.44 94 TRP B N 1
ATOM 1586 C CA . TRP B 1 94 ? -10.07 21.812 -2.172 1 93.44 94 TRP B CA 1
ATOM 1587 C C . TRP B 1 94 ? -11.414 22.469 -2.484 1 93.44 94 TRP B C 1
ATOM 1589 O O . TRP B 1 94 ? -12.328 22.453 -1.658 1 93.44 94 TRP B O 1
ATOM 1599 N N . ASP B 1 95 ? -11.352 23.406 -3.59 1 85.75 95 ASP B N 1
ATOM 1600 C CA . ASP B 1 95 ? -12.555 24.109 -4.008 1 85.75 95 ASP B CA 1
ATOM 1601 C C . ASP B 1 95 ? -13.43 23.219 -4.891 1 85.75 95 ASP B C 1
ATOM 1603 O O . ASP B 1 95 ? -12.922 22.391 -5.641 1 85.75 95 ASP B O 1
ATOM 1607 N N . GLN B 1 96 ? -14.633 23.109 -4.508 1 72.75 96 GLN B N 1
ATOM 1608 C CA . GLN B 1 96 ? -15.578 22.375 -5.352 1 72.75 96 GLN B CA 1
ATOM 1609 C C . GLN B 1 96 ? -15.656 23 -6.746 1 72.75 96 GLN B C 1
ATOM 1611 O O . GLN B 1 96 ? -15.945 22.297 -7.723 1 72.75 96 GLN B O 1
ATOM 1616 N N . ASN B 1 97 ? -15.469 24.359 -7.051 1 59.94 97 ASN B N 1
ATOM 1617 C CA . ASN B 1 97 ? -15.641 25.016 -8.344 1 59.94 97 ASN B CA 1
ATOM 1618 C C . ASN B 1 97 ? -14.5 24.656 -9.305 1 59.94 97 ASN B C 1
ATOM 1620 O O . ASN B 1 97 ? -14.43 25.188 -10.406 1 59.94 97 ASN B O 1
ATOM 1624 N N . GLU B 1 98 ? -13.562 24.219 -8.852 1 50.34 98 GLU B N 1
ATOM 1625 C CA . GLU B 1 98 ? -12.508 24.016 -9.836 1 50.34 98 GLU B CA 1
ATOM 1626 C C . GLU B 1 98 ? -12.961 23.078 -10.945 1 50.34 98 GLU B C 1
ATOM 1628 O O . GLU B 1 98 ? -13.273 21.906 -10.688 1 50.34 98 GLU B O 1
ATOM 1633 N N . GLU B 1 99 ? -13.805 23.531 -11.914 1 43.47 99 GLU B N 1
ATOM 1634 C CA . GLU B 1 99 ? -14.133 22.969 -13.227 1 43.47 99 GLU B CA 1
ATOM 1635 C C . GLU B 1 99 ? -12.93 22.266 -13.852 1 43.47 99 GLU B C 1
ATOM 1637 O O . GLU B 1 99 ? -11.812 22.781 -13.773 1 43.47 99 GLU B O 1
ATOM 1642 N N . GLY B 1 100 ? -12.93 21 -13.812 1 45.59 100 GLY B N 1
ATOM 1643 C CA . GLY B 1 100 ? -11.953 20.406 -14.719 1 45.59 100 GLY B CA 1
ATOM 1644 C C . GLY B 1 100 ? -11.625 21.297 -15.898 1 45.59 100 GLY B C 1
ATOM 1645 O O . GLY B 1 100 ? -12.523 21.781 -16.578 1 45.59 100 GLY B O 1
ATOM 1646 N N . GLN B 1 101 ? -10.609 22.234 -15.805 1 39.44 101 GLN B N 1
ATOM 1647 C CA . GLN B 1 101 ? -10.156 23.031 -16.953 1 39.44 101 GLN B CA 1
ATOM 1648 C C . GLN B 1 101 ? -10.266 22.234 -18.25 1 39.44 101 GLN B C 1
ATOM 1650 O O . GLN B 1 101 ? -9.617 21.188 -18.391 1 39.44 101 GLN B O 1
ATOM 1655 N N . CYS B 1 102 ? -11.438 22.078 -18.859 1 41.84 102 CYS B N 1
ATOM 1656 C CA . CYS B 1 102 ? -11.555 21.703 -20.266 1 41.84 102 CYS B CA 1
ATOM 1657 C C . CYS B 1 102 ? -10.617 22.531 -21.141 1 41.84 102 CYS B C 1
ATOM 1659 O O . CYS B 1 102 ? -10.75 23.75 -21.219 1 41.84 102 CYS B O 1
ATOM 1661 N N . VAL B 1 103 ? -9.367 22.219 -21.141 1 40.75 103 VAL B N 1
ATOM 1662 C CA . VAL B 1 103 ? -8.508 22.828 -22.141 1 40.75 103 VAL B CA 1
ATOM 1663 C C . VAL B 1 103 ? -9.133 22.703 -23.516 1 40.75 103 VAL B C 1
ATOM 1665 O O . VAL B 1 103 ? -9.344 21.578 -24 1 40.75 103 VAL B O 1
ATOM 1668 N N . SER B 1 104 ? -10.062 23.453 -23.859 1 31.52 104 SER B N 1
ATOM 1669 C CA . SER B 1 104 ? -10.516 23.625 -25.234 1 31.52 104 SER B CA 1
ATOM 1670 C C . SER B 1 104 ? -9.352 23.906 -26.172 1 31.52 104 SER B C 1
ATOM 1672 O O . SER B 1 104 ? -8.516 24.766 -25.891 1 31.52 104 SER B O 1
ATOM 1674 N N . SER B 1 105 ? -8.93 22.859 -26.797 1 27.05 105 SER B N 1
ATOM 1675 C CA . SER B 1 105 ? -8.164 23.094 -28.016 1 27.05 105 SER B CA 1
ATOM 1676 C C . SER B 1 105 ? -8.828 24.156 -28.891 1 27.05 105 SER B C 1
ATOM 1678 O O . SER B 1 105 ? -9.969 23.984 -29.328 1 27.05 105 SER B O 1
ATOM 1680 N N . GLN B 1 106 ? -8.5 25.484 -28.641 1 22.69 106 GLN B N 1
ATOM 1681 C CA . GLN B 1 106 ? -8.625 26.281 -29.859 1 22.69 106 GLN B CA 1
ATOM 1682 C C . GLN B 1 106 ? -7.762 25.703 -30.984 1 22.69 106 GLN B C 1
ATOM 1684 O O . GLN B 1 106 ? -6.656 25.234 -30.734 1 22.69 106 GLN B O 1
#

Organism: Echeneis naucrates (NCBI:txid173247)

Secondary structure (DSSP, 8-state):
---------TT--HHHHHHHHHHTT-S--EEEEEETTTEEEEEEETTEEP-GGGTEEEEEEEE-TTSPPEE-SS-TTT--PPTTPEEEEEEEE--S----------/---------TT--HHHHHHHHHHTT-S--EEEEEETTTEEEEEEETTEEP-GGGTEEEEEEEE-TTSPPEE-SS-TTT--PPTTPEEEEEEEE--S----------

InterPro domains:
  IPR051588 Eukaryotic Cobalamin Transport [PTHR10559] (3-94)

Radius of gyration: 20.4 Å; Cα contacts (8 Å, |Δi|>4): 350; chains: 2; bounding box: 57×51×54 Å

Solvent-accessible surface area (backbone atoms only — not comparable to full-atom values): 12861 Å² total; per-residue (Å²): 140,86,87,83,88,76,66,65,62,92,88,17,21,39,46,29,25,53,49,50,37,45,69,66,74,45,88,52,43,72,46,65,47,80,40,75,41,68,34,42,41,75,37,28,54,66,84,48,65,43,33,76,93,76,32,31,36,64,42,51,26,41,29,47,92,95,52,73,71,39,75,55,93,59,49,44,55,52,34,59,75,56,91,87,49,42,75,43,80,40,84,41,72,62,71,87,74,66,60,79,79,72,78,69,82,124,139,86,86,83,87,76,67,64,61,90,87,16,21,40,46,29,24,52,49,50,37,45,69,66,74,45,87,52,42,72,47,64,46,80,39,75,41,67,36,43,40,75,38,28,54,67,86,47,65,44,32,75,95,74,32,30,36,64,42,50,27,41,29,46,91,96,50,73,71,39,76,54,93,61,48,46,55,52,34,59,75,55,90,86,50,41,74,42,79,39,83,41,71,63,73,84,75,68,61,77,78,72,76,69,82,122

Nearest PDB structures (foldseek):
  4kkj-assembly1_A  TM=8.859E-01  e=4.359E-04  Homo sapiens
  7y8i-assembly5_E  TM=3.135E-01  e=4.942E+00  Chelicerata
  3qd6-assembly2_F  TM=4.165E-01  e=7.417E+00  Homo sapiens
  7sgm-assembly1_A  TM=2.428E-01  e=5.881E+00  Homo sapiens
  4kkj-assembly1_A  TM=8.857E-01  e=4.358E-04  Homo sapiens

Foldseek 3Di:
DDDDDFDAPVVGFQVVRLVVCVVVPHLWDWDWDQDPVAGTFTADTSHDGADVVQQKGWWKWKDDPPDDTDTDPHDRRRHDDDVPIDIDTDIDGDDPPPPPPPPPPD/DDDDDFDAPVVGFQVVRLVVCVVVPHLWDWDWDQDPVAGTFTADTSHDGADVVQQKGWWKWKDDPPDDTDTDPHDRRRHDDDVPIDIDTDIDGDDPPPPPPPPPDD